Protein AF-A0A969HNM4-F1 (afdb_monomer_lite)

Secondary structure (DSSP, 8-state):
-B---SSS-EEE--SSS-TT-EEEESSSSPP-EEEEE---TTS---S-EEEEE-S-SSSSS-SSPTT-EEEEEPPPB--TT-SSEEEEEEEEEE--BTTBEEEEEEEETT---EE---TTSSBS---BSS-TT-TT-TTT-TT--BB-SEEEEEEEEEEE-HHHHHHHTTS-EEEEEEEE--SSPPSS---EEEEEEEEEEE--PPEEEEEEE-SS--HHHHHHHHHHHHHS-SSTTEEEEEEE-S-SS---TTTTTTTHHHHHHHHHHTT--SSSEEEETTBPPPTT-----

Foldseek 3Di:
DAEAAQVRWDKFQLAPHPQPKDKDFPDPADFQKDWFFDPDPLQPDPPHTWIFRADDPPALFERHDALTKMKIKHDWYDCPNAPWKKKKWKKFFFADALFKFKFKWKDAAPGDIATDDDPQAWDPWWDDWNHNQLHPDCVRRVRSTHHGHGDNPIDMTMHICVVVNVVRVRTTMMMMMIIGGHNDTDSGYTRGMMIGTTIMHYDPAAKEKEKEAAPPPPVVRVVVVVVVVVLDPPDDRYHYHYQHACPPHHGPDPVCPPDVPPSVVVCVLLVPPDPTAMAMNNHGDDVPDDHRD

Sequence (293 aa):
MVTPTPDVPYRESFNDNDGQWISGQLTDTISSWLHTVSPDSRLSNTDGGLWITGQSMSSDMPAYRASEQSFVESPCIDLGLLDFPMLSFKYWMDTDQGDDGAVVQYKVGDGAWRLLGAIGLGDNWYNRENIIGTPGGSEANERRIGWSGRDTTGLVARFGLDEVKQAIGDSTVRFRIVFGSSRDLPSEHLFGFAFDDFTINNRDRVVVVEHFTNSQQVPSLFSQDTALTNLLPNNQIVVDIRYHTSFPTTEPLITRQSNRADISARALHYGVASLPHTVLDGSLPEPGFLPLI

pLDDT: mean 86.33, std 13.4, range [36.88, 98.75]

Structure (mmCIF, N/CA/C/O backbone):
data_AF-A0A969HNM4-F1
#
_entry.id   AF-A0A969HNM4-F1
#
loop_
_atom_site.group_PDB
_atom_site.id
_atom_site.type_symbol
_atom_site.label_atom_id
_atom_site.label_alt_id
_atom_site.label_comp_id
_atom_site.label_asym_id
_atom_site.label_entity_id
_atom_site.label_seq_id
_atom_site.pdbx_PDB_ins_code
_atom_site.Cartn_x
_atom_site.Cartn_y
_atom_site.Cartn_z
_atom_site.occupancy
_atom_site.B_iso_or_equiv
_atom_site.auth_seq_id
_atom_site.auth_comp_id
_atom_site.auth_asym_id
_atom_site.auth_atom_id
_atom_site.pdbx_PDB_model_num
ATOM 1 N N . MET A 1 1 ? -13.992 -1.037 -15.551 1.00 87.69 1 MET A N 1
ATOM 2 C CA . MET A 1 1 ? -14.438 -0.660 -14.194 1.00 87.69 1 MET A CA 1
ATOM 3 C C . MET A 1 1 ? -14.857 -1.931 -13.493 1.00 87.69 1 MET A C 1
ATOM 5 O O . MET A 1 1 ? -15.539 -2.731 -14.124 1.00 87.69 1 MET A O 1
ATOM 9 N N . VAL A 1 2 ? -14.426 -2.119 -12.251 1.00 94.12 2 VAL A N 1
ATOM 10 C CA . VAL A 1 2 ? -14.720 -3.299 -11.434 1.00 94.12 2 VAL A CA 1
ATOM 11 C C . VAL A 1 2 ? -15.433 -2.856 -10.160 1.00 94.12 2 VAL A C 1
ATOM 13 O O . VAL A 1 2 ? -15.061 -1.838 -9.585 1.00 94.12 2 VAL A O 1
ATOM 16 N N . THR A 1 3 ? -16.432 -3.613 -9.714 1.00 95.75 3 THR A N 1
ATOM 17 C CA . THR A 1 3 ? -17.208 -3.306 -8.505 1.00 95.75 3 THR A CA 1
ATOM 18 C C . THR A 1 3 ? -17.194 -4.526 -7.582 1.00 95.75 3 THR A C 1
ATOM 20 O O . THR A 1 3 ? -18.029 -5.417 -7.754 1.00 95.75 3 THR A O 1
ATOM 23 N N . PRO A 1 4 ? -16.228 -4.632 -6.649 1.00 95.50 4 PRO A N 1
ATOM 24 C CA . PRO A 1 4 ? -16.254 -5.669 -5.625 1.00 95.50 4 PRO A CA 1
ATOM 25 C C . PRO A 1 4 ? -17.504 -5.561 -4.748 1.00 95.50 4 PRO A C 1
ATOM 27 O O . PRO A 1 4 ? -18.026 -4.475 -4.496 1.00 95.50 4 PRO A O 1
ATOM 30 N N . THR A 1 5 ? -17.955 -6.705 -4.250 1.00 93.81 5 THR A N 1
ATOM 31 C CA . THR A 1 5 ? -19.050 -6.826 -3.278 1.00 93.81 5 THR A CA 1
ATOM 32 C C . THR A 1 5 ? -18.552 -7.580 -2.045 1.00 93.81 5 THR A C 1
ATOM 34 O O . THR A 1 5 ? -17.488 -8.201 -2.113 1.00 93.81 5 THR A O 1
ATOM 37 N N . PRO A 1 6 ? -19.297 -7.578 -0.926 1.00 89.38 6 PRO A N 1
ATOM 38 C CA . PRO A 1 6 ? -18.914 -8.352 0.252 1.00 89.38 6 PRO A CA 1
ATOM 39 C C . PRO A 1 6 ? -18.729 -9.853 -0.037 1.00 89.38 6 PRO A C 1
ATOM 41 O O . PRO A 1 6 ? -17.848 -10.471 0.551 1.00 89.38 6 PRO A O 1
ATOM 44 N N . ASP A 1 7 ? -19.500 -10.413 -0.977 1.00 90.75 7 ASP A N 1
ATOM 45 C CA . ASP A 1 7 ? -19.449 -11.838 -1.344 1.00 90.75 7 ASP A CA 1
ATOM 46 C C . ASP A 1 7 ? -18.500 -12.141 -2.516 1.00 90.75 7 ASP A C 1
ATOM 48 O O . ASP A 1 7 ? -18.068 -13.279 -2.701 1.00 90.75 7 ASP A O 1
ATOM 52 N N . VAL A 1 8 ? -18.188 -11.134 -3.336 1.00 94.56 8 VAL A N 1
ATOM 53 C CA . VAL A 1 8 ? -17.342 -11.267 -4.529 1.00 94.56 8 VAL A CA 1
ATOM 54 C C . VAL A 1 8 ? -16.240 -10.211 -4.462 1.00 94.56 8 VAL A C 1
ATOM 56 O O . VAL A 1 8 ? -16.451 -9.081 -4.924 1.00 94.56 8 VAL A O 1
ATOM 59 N N . PRO A 1 9 ? -15.075 -10.543 -3.876 1.00 95.19 9 PRO A N 1
ATOM 60 C CA . PRO A 1 9 ? -13.961 -9.613 -3.793 1.00 95.19 9 PRO A CA 1
ATOM 61 C C . PRO A 1 9 ? -13.362 -9.368 -5.179 1.00 95.19 9 PRO A C 1
ATOM 63 O O . PRO A 1 9 ? -13.426 -10.221 -6.066 1.00 95.19 9 PRO A O 1
ATOM 66 N N . TYR A 1 10 ? -12.728 -8.213 -5.356 1.00 97.25 10 TYR A N 1
ATOM 67 C CA . TYR A 1 10 ? -11.844 -8.016 -6.498 1.00 97.25 10 TYR A CA 1
ATOM 68 C C . TYR A 1 10 ? -10.517 -8.682 -6.168 1.00 97.25 10 TYR A C 1
ATOM 70 O O . TYR A 1 10 ? -9.924 -8.358 -5.142 1.00 97.25 10 TYR A O 1
ATOM 78 N N . ARG A 1 11 ? -10.067 -9.607 -7.013 1.00 96.31 11 ARG A N 1
ATOM 79 C CA . ARG A 1 11 ? -8.802 -10.316 -6.846 1.00 96.31 11 ARG A CA 1
ATOM 80 C C . ARG A 1 11 ? -8.110 -10.421 -8.191 1.00 96.31 11 ARG A C 1
ATOM 82 O O . ARG A 1 11 ? -8.702 -10.957 -9.122 1.00 96.31 11 ARG A O 1
ATOM 89 N N . GLU A 1 12 ? -6.862 -9.978 -8.245 1.00 96.62 12 GLU A N 1
ATOM 90 C CA . GLU A 1 12 ? -5.958 -10.247 -9.355 1.00 96.62 12 GLU A CA 1
ATOM 91 C C . GLU A 1 12 ? -4.744 -11.026 -8.881 1.00 96.62 12 GLU A C 1
ATOM 93 O O . GLU A 1 12 ? -3.916 -10.509 -8.134 1.00 96.62 12 GLU A O 1
ATOM 98 N N . SER A 1 13 ? -4.659 -12.280 -9.326 1.00 94.50 13 SER A N 1
ATOM 99 C CA . SER A 1 13 ? -3.500 -13.149 -9.088 1.00 94.50 13 SER A CA 1
ATOM 100 C C . SER A 1 13 ? -2.539 -13.195 -10.259 1.00 94.50 13 SER A C 1
ATOM 102 O O . SER A 1 13 ? -1.656 -14.034 -10.274 1.00 94.50 13 SER A O 1
ATOM 104 N N . PHE A 1 14 ? -2.806 -12.425 -11.318 1.00 95.56 14 PHE A N 1
ATOM 105 C CA . PHE A 1 14 ? -1.917 -12.271 -12.469 1.00 95.56 14 PHE A CA 1
ATOM 106 C C . PHE A 1 14 ? -1.477 -13.576 -13.171 1.00 95.56 14 PHE A C 1
ATOM 108 O O . PHE A 1 14 ? -0.540 -13.573 -13.967 1.00 95.56 14 PHE A O 1
ATOM 115 N N . ASN A 1 15 ? -2.164 -14.696 -12.931 1.00 93.62 15 ASN A N 1
ATOM 116 C CA . ASN A 1 15 ? -1.763 -16.013 -13.435 1.00 93.62 15 ASN A CA 1
ATOM 117 C C . ASN A 1 15 ? -2.145 -16.239 -14.894 1.00 93.62 15 ASN A C 1
ATOM 119 O O . ASN A 1 15 ? -1.417 -16.907 -15.626 1.00 93.62 15 ASN A O 1
ATOM 123 N N . ASP A 1 16 ? -3.275 -15.669 -15.312 1.00 90.88 16 ASP A N 1
ATOM 124 C CA . ASP A 1 16 ? -3.796 -15.834 -16.668 1.00 90.88 16 ASP A CA 1
ATOM 125 C C . ASP A 1 16 ? -3.388 -14.675 -17.588 1.00 90.88 16 ASP A C 1
ATOM 127 O O . ASP A 1 16 ? -3.171 -14.870 -18.784 1.00 90.88 16 ASP A O 1
ATOM 131 N N . ASN A 1 17 ? -3.327 -13.452 -17.051 1.00 93.31 17 ASN A N 1
ATOM 132 C CA . ASN A 1 17 ? -2.991 -12.221 -17.767 1.00 93.31 17 ASN A CA 1
ATOM 133 C C . ASN A 1 17 ? -2.593 -11.107 -16.780 1.00 93.31 17 ASN A C 1
ATOM 135 O O . ASN A 1 17 ? -2.527 -11.329 -15.574 1.00 93.31 17 ASN A O 1
ATOM 139 N N . ASP A 1 18 ? -2.333 -9.911 -17.303 1.00 93.88 18 ASP A N 1
ATOM 140 C CA . ASP A 1 18 ? -1.923 -8.725 -16.547 1.00 93.88 18 ASP A CA 1
ATOM 141 C C . ASP A 1 18 ? -3.045 -8.075 -15.707 1.00 93.88 18 ASP A C 1
ATOM 143 O O . ASP A 1 18 ? -2.819 -7.054 -15.060 1.00 93.88 18 ASP A O 1
ATOM 147 N N . GLY A 1 19 ? -4.260 -8.630 -15.705 1.00 94.50 19 GLY A N 1
ATOM 148 C CA . GLY A 1 19 ? -5.424 -8.097 -14.993 1.00 94.50 19 GLY A CA 1
ATOM 149 C C . GLY A 1 19 ? -5.939 -6.774 -15.570 1.00 94.50 19 GLY A C 1
ATOM 150 O O . GLY A 1 19 ? -6.615 -6.015 -14.874 1.00 94.50 19 GLY A O 1
ATOM 151 N N . GLN A 1 20 ? -5.572 -6.436 -16.815 1.00 95.62 20 GLN A N 1
ATOM 152 C CA . GLN A 1 20 ? -5.730 -5.096 -17.403 1.00 95.62 20 GLN A CA 1
ATOM 153 C C . GLN A 1 20 ? -4.959 -4.001 -16.650 1.00 95.62 20 GLN A C 1
ATOM 155 O O . GLN A 1 20 ? -5.275 -2.812 -16.780 1.00 95.62 20 GLN A O 1
ATOM 160 N N . TRP A 1 21 ? -3.964 -4.383 -15.850 1.00 97.81 21 TRP A N 1
ATOM 161 C CA . TRP A 1 21 ? -3.057 -3.429 -15.238 1.00 97.81 21 TRP A CA 1
ATOM 162 C C . TRP A 1 21 ? -2.079 -2.906 -16.277 1.00 97.81 21 TRP A C 1
ATOM 164 O O . TRP A 1 21 ? -1.648 -3.621 -17.178 1.00 97.81 21 TRP A O 1
ATOM 174 N N . ILE A 1 22 ? -1.710 -1.637 -16.140 1.00 97.12 22 ILE A N 1
ATOM 175 C CA . ILE A 1 22 ? -0.828 -0.972 -17.095 1.00 97.12 22 ILE A CA 1
ATOM 176 C C . ILE A 1 22 ? 0.438 -0.484 -16.406 1.00 97.12 22 ILE A C 1
ATOM 178 O O . ILE A 1 22 ? 0.385 0.187 -15.377 1.00 97.12 22 ILE A O 1
ATOM 182 N N . SER A 1 23 ? 1.592 -0.792 -16.994 1.00 96.75 23 SER A N 1
ATOM 183 C CA . SER A 1 23 ? 2.863 -0.216 -16.564 1.00 96.75 23 SER A CA 1
ATOM 184 C C . SER A 1 23 ? 3.062 1.177 -17.167 1.00 96.75 23 SER A C 1
ATOM 186 O O . SER A 1 23 ? 2.781 1.385 -18.349 1.00 96.75 23 SER A O 1
ATOM 188 N N . GLY A 1 24 ? 3.622 2.108 -16.400 1.00 95.81 24 GLY A N 1
ATOM 189 C CA . GLY A 1 24 ? 3.950 3.460 -16.850 1.00 95.81 24 GLY A CA 1
ATOM 190 C C . GLY A 1 24 ? 5.155 4.057 -16.126 1.00 95.81 24 GLY A C 1
ATOM 191 O O . GLY A 1 24 ? 5.796 3.405 -15.302 1.00 95.81 24 GLY A O 1
ATOM 192 N N . GLN A 1 25 ? 5.468 5.312 -16.445 1.00 94.81 25 GLN A N 1
ATOM 193 C CA . GLN A 1 25 ? 6.584 6.067 -15.867 1.00 94.81 25 GLN A CA 1
ATOM 194 C C . GLN A 1 25 ? 6.187 7.515 -15.557 1.00 94.81 25 GLN A C 1
ATOM 196 O O . GLN A 1 25 ? 5.306 8.076 -16.208 1.00 94.81 25 GLN A O 1
ATOM 201 N N . LEU A 1 26 ? 6.810 8.097 -14.530 1.00 91.44 26 LEU A N 1
ATOM 202 C CA . LEU A 1 26 ? 6.640 9.494 -14.103 1.00 91.44 26 LEU A CA 1
ATOM 203 C C . LEU A 1 26 ? 7.756 10.402 -14.633 1.00 91.44 26 LEU A C 1
ATOM 205 O O . LEU A 1 26 ? 7.605 11.621 -14.631 1.00 91.44 26 LEU A O 1
ATOM 209 N N . THR A 1 27 ? 8.874 9.813 -15.053 1.00 88.44 27 THR A N 1
ATOM 210 C CA . THR A 1 27 ? 10.042 10.496 -15.620 1.00 88.44 27 THR A CA 1
ATOM 211 C C . THR A 1 27 ? 10.376 9.911 -16.994 1.00 88.44 27 THR A C 1
ATOM 213 O O . THR A 1 27 ? 9.721 8.981 -17.464 1.00 88.44 27 THR A O 1
ATOM 216 N N . ASP A 1 28 ? 11.409 10.438 -17.653 1.00 87.00 28 ASP A N 1
ATOM 217 C CA . ASP A 1 28 ? 11.883 9.921 -18.946 1.00 87.00 28 ASP A CA 1
ATOM 218 C C . ASP A 1 28 ? 12.580 8.550 -18.832 1.00 87.00 28 ASP A C 1
ATOM 220 O O . ASP A 1 28 ? 12.842 7.896 -19.844 1.00 87.00 28 ASP A O 1
ATOM 224 N N . THR A 1 29 ? 12.864 8.084 -17.610 1.00 87.62 29 THR A N 1
ATOM 225 C CA . THR A 1 29 ? 13.434 6.757 -17.365 1.00 87.62 29 THR A CA 1
ATOM 226 C C . THR A 1 29 ? 12.418 5.675 -17.720 1.00 87.62 29 THR A C 1
ATOM 228 O O . THR A 1 29 ? 11.321 5.637 -17.163 1.00 87.62 29 THR A O 1
ATOM 231 N N . ILE A 1 30 ? 12.803 4.775 -18.631 1.00 88.81 30 ILE A N 1
ATOM 232 C CA . ILE A 1 30 ? 11.950 3.666 -19.073 1.00 88.81 30 ILE A CA 1
ATOM 233 C C . ILE A 1 30 ? 11.615 2.753 -17.894 1.00 88.81 30 ILE A C 1
ATOM 235 O O . ILE A 1 30 ? 12.516 2.290 -17.195 1.00 88.81 30 ILE A O 1
ATOM 239 N N . SER A 1 31 ? 10.323 2.467 -17.730 1.00 93.62 31 SER A N 1
ATOM 240 C CA . SER A 1 31 ? 9.815 1.511 -16.743 1.00 93.62 31 SER A CA 1
ATOM 241 C C . SER A 1 31 ? 10.479 0.134 -16.869 1.00 93.62 31 SER A C 1
ATOM 243 O O . SER A 1 31 ? 10.567 -0.431 -17.964 1.00 93.62 31 SER A O 1
ATOM 245 N N . SER A 1 32 ? 10.915 -0.423 -15.739 1.00 93.69 32 SER A N 1
ATOM 246 C CA . SER A 1 32 ? 11.434 -1.791 -15.645 1.00 93.69 32 SER A CA 1
ATOM 247 C C . SER A 1 32 ? 10.364 -2.834 -15.311 1.00 93.69 32 SER A C 1
ATOM 249 O O . SER A 1 32 ? 10.672 -4.025 -15.324 1.00 93.69 32 SER A O 1
ATOM 251 N N . TRP A 1 33 ? 9.122 -2.420 -15.036 1.00 94.81 33 TRP A N 1
ATOM 252 C CA . TRP A 1 33 ? 8.031 -3.332 -14.693 1.00 94.81 33 TRP A CA 1
ATOM 253 C C . TRP A 1 33 ? 7.737 -4.334 -15.809 1.00 94.81 33 TRP A C 1
ATOM 255 O O . TRP A 1 33 ? 7.607 -3.970 -16.979 1.00 94.81 33 TRP A O 1
ATOM 265 N N . LEU A 1 34 ? 7.571 -5.591 -15.417 1.00 92.94 34 LEU A N 1
ATOM 266 C CA . LEU A 1 34 ? 7.213 -6.699 -16.285 1.00 92.94 34 LEU A CA 1
ATOM 267 C C . LEU A 1 34 ? 6.165 -7.573 -15.592 1.00 92.94 34 LEU A C 1
ATOM 269 O O . LEU A 1 34 ? 6.319 -7.919 -14.420 1.00 92.94 34 LEU A O 1
ATOM 273 N N . HIS A 1 35 ? 5.134 -7.957 -16.342 1.00 93.62 35 HIS A N 1
ATOM 274 C CA . HIS A 1 35 ? 4.243 -9.053 -15.975 1.00 93.62 35 HIS A CA 1
ATOM 275 C C . HIS A 1 35 ? 4.835 -10.366 -16.492 1.00 93.62 35 HIS A C 1
ATOM 277 O O . HIS A 1 35 ? 5.066 -10.522 -17.693 1.00 93.62 35 HIS A O 1
ATOM 283 N N . THR A 1 36 ? 5.165 -11.284 -15.588 1.00 90.56 36 THR A N 1
ATOM 284 C CA . THR A 1 36 ? 5.857 -12.537 -15.924 1.00 90.56 36 THR A CA 1
ATOM 285 C C . THR A 1 36 ? 5.660 -13.578 -14.829 1.00 90.56 36 THR A C 1
ATOM 287 O O . THR A 1 36 ? 5.327 -13.249 -13.697 1.00 90.56 36 THR A O 1
ATOM 290 N N . VAL A 1 37 ? 5.943 -14.844 -15.132 1.00 87.31 37 VAL A N 1
ATOM 291 C CA . VAL A 1 37 ? 6.272 -15.826 -14.088 1.00 87.31 37 VAL A CA 1
ATOM 292 C C . VAL A 1 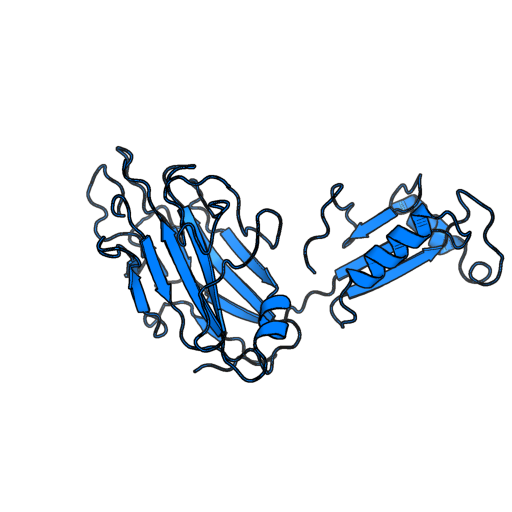37 ? 7.591 -15.413 -13.438 1.00 87.31 37 VAL A C 1
ATOM 294 O O . VAL A 1 37 ? 8.474 -14.919 -14.149 1.00 87.31 37 VAL A O 1
ATOM 297 N N . SER A 1 38 ? 7.716 -15.599 -12.116 1.00 80.25 38 SER A N 1
ATOM 298 C CA . SER A 1 38 ? 8.883 -15.147 -11.347 1.00 80.25 38 SER A CA 1
ATOM 299 C C . SER A 1 38 ? 10.200 -15.509 -12.047 1.00 80.25 38 SER A C 1
ATOM 301 O O . SER A 1 38 ? 10.531 -16.695 -12.150 1.00 80.25 38 SER A O 1
ATOM 303 N N . PRO A 1 39 ? 10.966 -14.515 -12.528 1.00 73.31 39 PRO A N 1
ATOM 304 C CA . PRO A 1 39 ? 12.227 -14.774 -13.204 1.00 73.31 39 PRO A CA 1
ATOM 305 C C . PRO A 1 39 ? 13.354 -15.053 -12.197 1.00 73.31 39 PRO A C 1
ATOM 307 O O . PRO A 1 39 ? 14.412 -15.549 -12.581 1.00 73.31 39 PRO A O 1
ATOM 310 N N . ASP A 1 40 ? 13.126 -14.763 -10.912 1.00 79.94 40 ASP A N 1
ATOM 311 C CA . ASP A 1 40 ? 14.090 -14.878 -9.826 1.00 79.94 40 ASP A CA 1
ATOM 312 C C . ASP A 1 40 ? 13.715 -16.025 -8.878 1.00 79.94 40 ASP A C 1
ATOM 314 O O . ASP A 1 40 ? 12.642 -16.044 -8.270 1.00 79.94 40 ASP A O 1
ATOM 318 N N . SER A 1 41 ? 14.627 -16.991 -8.735 1.00 82.94 41 SER A N 1
ATOM 319 C CA . SER A 1 41 ? 14.435 -18.188 -7.909 1.00 82.94 41 SER A CA 1
ATOM 320 C C . SER A 1 41 ? 14.359 -17.905 -6.406 1.00 82.94 41 SER A C 1
ATOM 322 O O . SER A 1 41 ? 14.018 -18.804 -5.640 1.00 82.94 41 SER A O 1
ATOM 324 N N . ARG A 1 42 ? 14.730 -16.696 -5.963 1.00 85.62 42 ARG A N 1
ATOM 325 C CA . ARG A 1 42 ? 14.641 -16.274 -4.557 1.00 85.62 42 ARG A CA 1
ATOM 326 C C . ARG A 1 42 ? 13.206 -15.953 -4.158 1.00 85.62 42 ARG A C 1
ATOM 328 O O . ARG A 1 42 ? 12.874 -16.075 -2.985 1.00 85.62 42 ARG A O 1
ATOM 335 N N . LEU A 1 43 ? 12.360 -15.573 -5.115 1.00 83.69 43 LEU A N 1
ATOM 336 C CA . LEU A 1 43 ? 10.937 -15.377 -4.886 1.00 83.69 43 LEU A CA 1
ATOM 337 C C . LEU A 1 43 ? 10.313 -16.765 -4.892 1.00 83.69 43 LEU A C 1
ATOM 339 O O . LEU A 1 43 ? 10.176 -17.406 -5.933 1.00 83.69 43 LEU A O 1
ATOM 343 N N . SER A 1 44 ? 9.916 -17.234 -3.718 1.00 71.94 44 SER A N 1
ATOM 344 C CA . SER A 1 44 ? 9.131 -18.453 -3.530 1.00 71.94 44 SER A CA 1
ATOM 345 C C . SER A 1 44 ? 7.689 -18.301 -4.053 1.00 71.94 44 SER A C 1
ATOM 347 O O . SER A 1 44 ? 6.740 -18.703 -3.378 1.00 71.94 44 SER A O 1
ATOM 349 N N . ASN A 1 45 ? 7.487 -17.693 -5.232 1.00 73.12 45 ASN A N 1
ATOM 350 C CA . ASN A 1 45 ? 6.165 -17.603 -5.839 1.00 73.12 45 ASN A CA 1
ATOM 351 C C . ASN A 1 45 ? 5.836 -18.890 -6.596 1.00 73.12 45 ASN A C 1
ATOM 353 O O . ASN A 1 45 ? 6.340 -19.133 -7.690 1.00 73.12 45 ASN A O 1
ATOM 357 N N . THR A 1 46 ? 4.996 -19.726 -5.994 1.00 63.91 46 THR A N 1
ATOM 358 C CA . THR A 1 46 ? 4.498 -20.965 -6.604 1.00 63.91 46 THR A CA 1
ATOM 359 C C . THR A 1 46 ? 3.230 -20.753 -7.422 1.00 63.91 46 THR A C 1
ATOM 361 O O . THR A 1 46 ? 2.819 -21.667 -8.133 1.00 63.91 46 THR A O 1
ATOM 364 N N . ASP A 1 47 ? 2.614 -19.575 -7.304 1.00 68.31 47 ASP A N 1
ATOM 365 C CA . ASP A 1 47 ? 1.220 -19.363 -7.690 1.00 68.31 47 ASP A CA 1
ATOM 366 C C . ASP A 1 47 ? 1.062 -18.973 -9.166 1.00 68.31 47 ASP A C 1
ATOM 368 O O . ASP A 1 47 ? 0.010 -19.250 -9.737 1.00 68.31 47 ASP A O 1
ATOM 372 N N . GLY A 1 48 ? 2.130 -18.480 -9.810 1.00 82.19 48 GLY A N 1
ATOM 373 C CA . GLY A 1 48 ? 2.200 -18.252 -11.254 1.00 82.19 48 GLY A CA 1
ATOM 374 C C . GLY A 1 48 ? 2.779 -16.886 -11.632 1.00 82.19 48 GLY A C 1
ATOM 375 O O . GLY A 1 48 ? 3.963 -16.626 -11.393 1.00 82.19 48 GLY A O 1
ATOM 376 N N . GLY A 1 49 ? 1.980 -16.075 -12.328 1.00 91.19 49 GLY A N 1
ATOM 377 C CA . GLY A 1 49 ? 2.375 -14.774 -12.869 1.00 91.19 49 GLY A CA 1
ATOM 378 C C . GLY A 1 49 ? 2.324 -13.672 -11.813 1.00 91.19 49 GLY A C 1
ATOM 379 O O . GLY A 1 49 ? 1.544 -13.738 -10.882 1.00 91.19 49 GLY A O 1
ATOM 380 N N . LEU A 1 50 ? 3.181 -12.665 -11.945 1.00 94.31 50 LEU A N 1
ATOM 381 C CA . LEU A 1 50 ? 3.312 -11.552 -11.007 1.00 94.31 50 LEU A CA 1
ATOM 382 C C . LEU A 1 50 ? 3.799 -10.299 -11.737 1.00 94.31 50 LEU A C 1
ATOM 384 O O . LEU A 1 50 ? 4.249 -10.371 -12.885 1.00 94.31 50 LEU A O 1
ATOM 388 N N . TRP A 1 51 ? 3.769 -9.159 -11.054 1.00 95.75 51 TRP A N 1
ATOM 389 C CA . TRP A 1 51 ? 4.449 -7.945 -11.504 1.00 95.75 51 TRP A CA 1
ATOM 390 C C . TRP A 1 51 ? 5.770 -7.765 -10.760 1.00 95.75 51 TRP A C 1
ATOM 392 O O . TRP A 1 51 ? 5.796 -7.820 -9.534 1.00 95.75 51 TRP A O 1
ATOM 402 N N . ILE A 1 52 ? 6.861 -7.521 -11.488 1.00 94.88 52 ILE A N 1
ATOM 403 C CA . ILE A 1 52 ? 8.208 -7.314 -10.931 1.00 94.88 52 ILE A CA 1
ATOM 404 C C . ILE A 1 52 ? 8.973 -6.247 -11.705 1.00 94.88 52 ILE A C 1
ATOM 406 O O . ILE A 1 52 ? 8.818 -6.121 -12.918 1.00 94.88 52 ILE A O 1
ATOM 410 N N . THR A 1 53 ? 9.825 -5.490 -11.022 1.00 92.56 53 THR A N 1
ATOM 411 C CA . THR A 1 53 ? 10.784 -4.584 -11.665 1.00 92.56 53 THR A CA 1
ATOM 412 C C . THR A 1 53 ? 11.986 -5.372 -12.196 1.00 92.56 53 THR A C 1
ATOM 414 O O . THR A 1 53 ? 12.869 -5.760 -11.444 1.00 92.56 53 THR A O 1
ATOM 417 N N . GLY A 1 54 ? 12.066 -5.664 -13.493 1.00 72.12 54 GLY A N 1
ATOM 418 C CA . GLY A 1 54 ? 13.229 -6.384 -14.013 1.00 72.12 54 GLY A CA 1
ATOM 419 C C . GLY A 1 54 ? 13.108 -6.888 -15.441 1.00 72.12 54 GLY A C 1
ATOM 420 O O . GLY A 1 54 ? 12.261 -7.721 -15.741 1.00 72.12 54 GLY A O 1
ATOM 421 N N . GLN A 1 55 ? 14.015 -6.439 -16.317 1.00 60.03 55 GLN A N 1
ATOM 422 C CA . GLN A 1 55 ? 14.070 -6.866 -17.726 1.00 60.03 55 GLN A CA 1
ATOM 423 C C . GLN A 1 55 ? 15.159 -7.915 -18.041 1.00 60.03 55 GLN A C 1
ATOM 425 O O . GLN A 1 55 ? 15.120 -8.498 -19.123 1.00 60.03 55 GLN A O 1
ATOM 430 N N . SER A 1 56 ? 16.142 -8.171 -17.163 1.00 56.50 56 SER A N 1
ATOM 431 C CA . SER A 1 56 ? 17.170 -9.202 -17.408 1.00 56.50 56 SER A CA 1
ATOM 432 C C . SER A 1 56 ? 17.841 -9.701 -16.124 1.00 56.50 56 SER A C 1
ATOM 434 O O . SER A 1 56 ? 18.419 -8.917 -15.382 1.00 56.50 56 SER A O 1
ATOM 436 N N . MET A 1 57 ? 17.814 -11.020 -15.920 1.00 56.81 57 MET A N 1
ATOM 437 C CA . MET A 1 57 ? 18.363 -11.753 -14.764 1.00 56.81 57 MET A CA 1
ATOM 438 C C . MET A 1 57 ? 19.857 -12.116 -14.903 1.00 56.81 57 MET A C 1
ATOM 440 O O . MET A 1 57 ? 20.357 -12.990 -14.197 1.00 56.81 57 MET A O 1
ATOM 444 N N . SER A 1 58 ? 20.569 -11.550 -15.885 1.00 55.78 58 SER A N 1
ATOM 445 C CA . SER A 1 58 ? 21.858 -12.089 -16.351 1.00 55.78 58 SER A CA 1
ATOM 446 C C . SER A 1 58 ? 23.086 -11.226 -16.030 1.00 55.78 58 SER A C 1
ATOM 448 O O . SER A 1 58 ? 24.078 -11.307 -16.756 1.00 55.78 58 SER A O 1
ATOM 450 N N . SER A 1 59 ? 23.042 -10.367 -15.010 1.00 60.66 59 SER A N 1
ATOM 451 C CA . SER A 1 59 ? 24.153 -9.451 -14.707 1.00 60.66 59 SER A CA 1
ATOM 452 C C . SER A 1 59 ? 24.377 -9.236 -13.215 1.00 60.66 59 SER A C 1
ATOM 454 O O . SER A 1 59 ? 23.430 -9.283 -12.438 1.00 60.66 59 SER A O 1
ATOM 456 N N . ASP A 1 60 ? 25.610 -8.876 -12.847 1.00 71.06 60 ASP A N 1
ATOM 457 C CA . ASP A 1 60 ? 26.011 -8.400 -11.508 1.00 71.06 60 ASP A CA 1
ATOM 458 C C . ASP A 1 60 ? 25.449 -6.997 -11.166 1.00 71.06 60 ASP A C 1
ATOM 460 O O . ASP A 1 60 ? 26.028 -6.266 -10.370 1.00 71.06 60 ASP A O 1
ATOM 464 N N . MET A 1 61 ? 24.352 -6.590 -11.808 1.00 77.44 61 MET A N 1
ATOM 465 C CA . MET A 1 61 ? 23.721 -5.269 -11.720 1.00 77.44 61 MET A CA 1
ATOM 466 C C . MET A 1 61 ? 22.239 -5.439 -11.365 1.00 77.44 61 MET A C 1
ATOM 468 O O . MET A 1 61 ? 21.663 -6.480 -11.707 1.00 77.44 61 MET A O 1
ATOM 472 N N . PRO A 1 62 ? 21.598 -4.434 -10.744 1.00 77.50 62 PRO A N 1
ATOM 473 C CA . PRO A 1 62 ? 20.174 -4.489 -10.443 1.00 77.50 62 PRO A CA 1
ATOM 474 C C . PRO A 1 62 ? 19.332 -4.604 -11.716 1.00 77.50 62 PRO A C 1
ATOM 476 O O . PRO A 1 62 ? 19.685 -4.084 -12.779 1.00 77.50 62 PRO A O 1
ATOM 479 N N . ALA A 1 63 ? 18.194 -5.287 -11.599 1.00 86.44 63 ALA A N 1
ATOM 480 C CA . ALA A 1 63 ? 17.281 -5.543 -12.709 1.00 86.44 63 ALA A CA 1
ATOM 481 C C . ALA A 1 63 ? 16.453 -4.298 -13.100 1.00 86.44 63 ALA A C 1
ATOM 483 O O . ALA A 1 63 ? 15.882 -4.253 -14.196 1.00 86.44 63 ALA A O 1
ATOM 484 N N . TYR A 1 64 ? 16.427 -3.281 -12.232 1.00 91.69 64 TYR A N 1
ATOM 485 C CA . TYR A 1 64 ? 15.774 -1.983 -12.421 1.00 91.69 64 TYR A CA 1
ATOM 486 C C . TYR A 1 64 ? 16.751 -0.882 -12.881 1.00 91.69 64 TYR A C 1
ATOM 488 O O . TYR A 1 64 ? 17.964 -1.085 -12.968 1.00 91.69 64 TYR A O 1
ATOM 496 N N . ARG A 1 65 ? 16.230 0.292 -13.262 1.00 92.38 65 ARG A N 1
ATOM 497 C CA . ARG A 1 65 ? 17.019 1.412 -13.814 1.00 92.38 65 ARG A CA 1
ATOM 498 C C . ARG A 1 65 ? 17.426 2.409 -12.733 1.00 92.38 65 ARG A C 1
ATOM 500 O O . ARG A 1 65 ? 16.787 2.499 -11.695 1.00 92.38 65 ARG A O 1
ATOM 507 N N . ALA A 1 66 ? 18.477 3.187 -12.993 1.00 93.69 66 ALA A N 1
ATOM 508 C CA . ALA A 1 66 ? 18.868 4.321 -12.155 1.00 93.69 66 ALA A CA 1
ATOM 509 C C . ALA A 1 66 ? 17.877 5.475 -12.336 1.00 93.69 66 ALA A C 1
ATOM 511 O O . ALA A 1 66 ? 17.456 5.741 -13.464 1.00 93.69 66 ALA A O 1
ATOM 512 N N . SER A 1 67 ? 17.557 6.199 -11.260 1.00 94.81 67 SER A N 1
ATOM 513 C CA . SER A 1 67 ? 16.600 7.319 -11.289 1.00 94.81 67 SER A CA 1
ATOM 514 C C . SER A 1 67 ? 15.257 6.927 -11.915 1.00 94.81 67 SER A C 1
ATOM 516 O O . SER A 1 67 ? 14.636 7.695 -12.658 1.00 94.81 67 SER A O 1
ATOM 518 N N . GLU A 1 68 ? 14.830 5.693 -11.668 1.00 95.12 68 GLU A N 1
ATOM 519 C CA . GLU A 1 68 ? 13.549 5.184 -12.115 1.00 95.12 68 GLU A CA 1
ATOM 520 C C . GLU A 1 68 ? 12.443 5.800 -11.268 1.00 95.12 68 GLU A C 1
ATOM 522 O O . GLU A 1 68 ? 12.572 5.927 -10.053 1.00 95.12 68 GLU A O 1
ATOM 527 N N . GLN A 1 69 ? 11.363 6.203 -11.928 1.00 96.56 69 GLN A N 1
ATOM 528 C CA . GLN A 1 69 ? 10.086 6.519 -11.305 1.00 96.56 69 GLN A CA 1
ATOM 529 C C . GLN A 1 69 ? 9.016 5.874 -12.168 1.00 96.56 69 GLN A C 1
ATOM 531 O O . GLN A 1 69 ? 8.573 6.452 -13.161 1.00 96.56 69 GLN A O 1
ATOM 536 N N . SER A 1 70 ? 8.646 4.649 -11.833 1.00 97.19 70 SER A N 1
ATOM 537 C CA . SER A 1 70 ? 7.775 3.815 -12.656 1.00 97.19 70 SER A CA 1
ATOM 538 C C . SER A 1 70 ? 6.662 3.217 -11.821 1.00 97.19 70 SER A C 1
ATOM 540 O O . SER A 1 70 ? 6.740 3.177 -10.596 1.00 97.19 70 SER A O 1
ATOM 542 N N . PHE A 1 71 ? 5.585 2.785 -12.461 1.00 98.19 71 PHE A N 1
ATOM 543 C CA . PHE A 1 71 ? 4.439 2.251 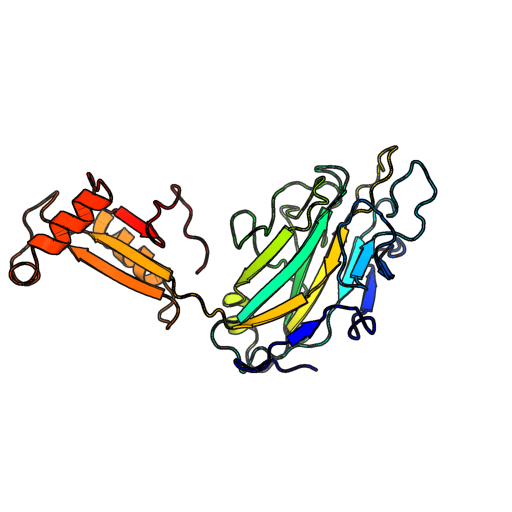-11.741 1.00 98.19 71 PHE A CA 1
ATOM 544 C C . PHE A 1 71 ? 3.703 1.176 -12.523 1.00 98.19 71 PHE A C 1
ATOM 546 O O . PHE A 1 71 ? 3.788 1.135 -13.749 1.00 98.19 71 PHE A O 1
ATOM 553 N N . VAL A 1 72 ? 2.914 0.381 -11.805 1.00 98.50 72 VAL A N 1
ATOM 554 C CA . VAL A 1 72 ? 1.837 -0.436 -12.372 1.00 98.50 72 VAL A CA 1
ATOM 555 C C . VAL A 1 72 ? 0.511 0.061 -11.801 1.00 98.50 72 VAL A C 1
ATOM 557 O O . VAL A 1 72 ? 0.360 0.142 -10.583 1.00 98.50 72 VAL A O 1
ATOM 560 N N . GLU A 1 73 ? -0.418 0.452 -12.671 1.00 98.31 73 GLU A N 1
ATOM 561 C CA . GLU A 1 73 ? -1.721 1.039 -12.333 1.00 98.31 73 GLU A CA 1
ATOM 562 C C . GLU A 1 73 ? -2.857 0.036 -12.556 1.00 98.31 73 GLU A C 1
ATOM 564 O O . GLU A 1 73 ? -2.924 -0.623 -13.594 1.00 98.31 73 GLU A O 1
ATOM 569 N N . SER A 1 74 ? -3.768 -0.036 -11.584 1.00 98.38 74 SER A N 1
ATOM 570 C CA . SER A 1 74 ? -4.972 -0.859 -11.627 1.00 98.38 74 SER A CA 1
ATOM 571 C C . SER A 1 74 ? -6.056 -0.257 -12.535 1.00 98.38 74 SER A C 1
ATOM 573 O O . SER A 1 74 ? -6.112 0.964 -12.728 1.00 98.38 74 SER A O 1
ATOM 575 N N . PRO A 1 75 ? -7.036 -1.064 -12.979 1.00 97.44 75 PRO A N 1
ATOM 576 C CA . PRO A 1 75 ? -8.309 -0.556 -13.487 1.00 97.44 75 PRO A CA 1
ATOM 577 C C . PRO A 1 75 ? -9.044 0.332 -12.465 1.00 97.44 75 PRO A C 1
ATOM 579 O O . PRO A 1 75 ? -8.711 0.359 -11.278 1.00 97.44 75 PRO A O 1
ATOM 582 N N . CYS A 1 76 ? -10.087 1.044 -12.911 1.00 97.12 76 CYS A N 1
ATOM 583 C CA . CYS A 1 76 ? -10.999 1.758 -12.008 1.00 97.12 76 CYS A CA 1
ATOM 584 C C . CYS A 1 76 ? -11.813 0.778 -11.156 1.00 97.12 76 CYS A C 1
ATOM 586 O O . CYS A 1 76 ? -12.490 -0.093 -11.714 1.00 97.12 76 CYS A O 1
ATOM 588 N N . ILE A 1 77 ? -11.810 0.986 -9.842 1.00 97.31 77 ILE A N 1
ATOM 589 C CA . ILE A 1 77 ? -12.502 0.168 -8.847 1.00 97.31 77 ILE A CA 1
ATOM 590 C C . ILE A 1 77 ? -13.544 1.025 -8.128 1.00 97.31 77 ILE A C 1
ATOM 592 O O . ILE A 1 77 ? -13.244 2.116 -7.644 1.00 97.31 77 ILE A O 1
ATOM 596 N N . ASP A 1 78 ? -14.771 0.534 -8.062 1.00 96.12 78 ASP A N 1
ATOM 597 C CA . ASP A 1 78 ? -15.861 1.130 -7.299 1.00 96.12 78 ASP A CA 1
ATOM 598 C C . ASP A 1 78 ? -15.964 0.445 -5.931 1.00 96.12 78 ASP A C 1
ATOM 600 O O . ASP A 1 78 ? -16.305 -0.732 -5.833 1.00 96.12 78 ASP A O 1
ATOM 604 N N . LEU A 1 79 ? -15.661 1.184 -4.862 1.00 95.88 79 LEU A N 1
ATOM 605 C CA . LEU A 1 79 ? -15.752 0.676 -3.490 1.00 95.88 79 LEU A CA 1
ATOM 606 C C . LEU A 1 79 ? -17.175 0.769 -2.922 1.00 95.88 79 LEU A C 1
ATOM 608 O O . LEU A 1 79 ? -17.375 0.426 -1.760 1.00 95.88 79 LEU A O 1
ATOM 612 N N . GLY A 1 80 ? -18.154 1.261 -3.690 1.00 92.94 80 GLY A N 1
ATOM 613 C CA . GLY A 1 80 ? -19.524 1.601 -3.298 1.00 92.94 80 GLY A CA 1
ATOM 614 C C . GLY A 1 80 ? -20.238 0.540 -2.463 1.00 92.94 80 GLY A C 1
ATOM 615 O O . GLY A 1 80 ? -20.860 0.881 -1.458 1.00 92.94 80 GLY A O 1
ATOM 616 N N . LEU A 1 81 ? -20.064 -0.734 -2.817 1.00 93.12 81 LEU A N 1
ATOM 617 C CA . LEU A 1 81 ? -20.740 -1.869 -2.180 1.00 93.12 81 LEU A CA 1
ATOM 618 C C . LEU A 1 81 ? -19.971 -2.485 -1.000 1.00 93.12 81 LEU A C 1
ATOM 620 O O . LEU A 1 81 ? -20.471 -3.417 -0.378 1.00 93.12 81 LEU A O 1
ATOM 624 N N . LEU A 1 82 ? -18.771 -1.988 -0.693 1.00 92.75 82 LEU A N 1
ATOM 625 C CA . LEU A 1 82 ? -17.985 -2.405 0.468 1.00 92.75 82 LEU A CA 1
ATOM 626 C C . LEU A 1 82 ? -18.193 -1.431 1.634 1.00 92.75 82 LEU A C 1
ATOM 628 O O . LEU A 1 82 ? -18.102 -0.213 1.453 1.00 92.75 82 LEU A O 1
ATOM 632 N N . ASP A 1 83 ? -18.428 -1.977 2.825 1.00 89.00 83 ASP A N 1
ATOM 633 C CA . ASP A 1 83 ? -18.626 -1.224 4.070 1.00 89.00 83 ASP A CA 1
ATOM 634 C C . ASP A 1 83 ? -17.287 -0.890 4.737 1.00 89.00 83 ASP A C 1
ATOM 636 O O . ASP A 1 83 ? -17.052 0.245 5.146 1.00 89.00 83 ASP A O 1
ATOM 640 N N . PHE A 1 84 ? -16.384 -1.874 4.788 1.00 89.00 84 PHE A N 1
ATOM 641 C CA . PHE A 1 84 ? -15.066 -1.785 5.421 1.00 89.00 84 PHE A CA 1
ATOM 642 C C . PHE A 1 84 ? -13.986 -2.269 4.454 1.00 89.00 84 PHE A C 1
ATOM 644 O O . PHE A 1 84 ? -13.331 -3.275 4.740 1.00 89.00 84 PHE A O 1
ATOM 651 N N . PRO A 1 85 ? -13.810 -1.598 3.303 1.00 93.75 85 PRO A N 1
ATOM 652 C CA . PRO A 1 85 ? -12.881 -2.054 2.284 1.00 93.75 85 PRO A CA 1
ATOM 653 C C . PRO A 1 85 ? -11.452 -2.107 2.829 1.00 93.75 85 PRO A C 1
ATOM 655 O O . PRO A 1 85 ? -11.004 -1.194 3.518 1.00 93.75 85 PRO A O 1
ATOM 658 N N . MET A 1 86 ? -10.725 -3.160 2.484 1.00 94.94 86 MET A N 1
ATOM 659 C CA . MET A 1 86 ? -9.303 -3.324 2.753 1.00 94.94 86 MET A CA 1
ATOM 660 C C . MET A 1 86 ? -8.602 -3.729 1.470 1.00 94.94 86 MET A C 1
ATOM 662 O O . MET A 1 86 ? -9.110 -4.532 0.690 1.00 94.94 86 MET A O 1
ATOM 666 N N . LEU A 1 87 ? -7.419 -3.164 1.278 1.00 97.75 87 LEU A N 1
ATOM 667 C CA . LEU A 1 87 ? -6.466 -3.599 0.280 1.00 97.75 87 LEU A CA 1
ATOM 668 C C . LEU A 1 87 ? -5.511 -4.610 0.912 1.00 97.75 87 LEU A C 1
ATOM 670 O O . LEU A 1 87 ? -4.949 -4.347 1.974 1.00 97.75 87 LEU A O 1
ATOM 674 N N . SER A 1 88 ? -5.285 -5.731 0.236 1.00 97.69 88 SER A N 1
ATOM 675 C CA . SER A 1 88 ? -4.192 -6.644 0.547 1.00 97.69 88 SER A CA 1
ATOM 676 C C . SER A 1 88 ? -3.502 -7.151 -0.710 1.00 97.69 88 SER A C 1
ATOM 678 O O . SER A 1 88 ? -4.124 -7.234 -1.764 1.00 97.69 88 SER A O 1
ATOM 680 N N . PHE A 1 89 ? -2.215 -7.459 -0.604 1.00 97.75 89 PHE A N 1
ATOM 681 C CA . PHE A 1 89 ? -1.451 -8.111 -1.665 1.00 97.75 89 PHE A CA 1
ATOM 682 C C . PHE A 1 89 ? -0.186 -8.741 -1.089 1.00 97.75 89 PHE A C 1
ATOM 684 O O . PHE A 1 89 ? 0.292 -8.351 -0.018 1.00 97.75 89 PHE A O 1
ATOM 691 N N . LYS A 1 90 ? 0.356 -9.722 -1.804 1.00 96.88 90 LYS A N 1
ATOM 692 C CA . LYS A 1 90 ? 1.649 -10.326 -1.500 1.00 96.88 90 LYS A CA 1
ATOM 693 C C . LYS A 1 90 ? 2.744 -9.529 -2.195 1.00 96.88 90 LYS A C 1
ATOM 695 O O . LYS A 1 90 ? 2.562 -9.105 -3.333 1.00 96.88 90 LYS A O 1
ATOM 700 N N . TYR A 1 91 ? 3.874 -9.318 -1.532 1.00 97.12 91 TYR A N 1
ATOM 701 C CA . TYR A 1 91 ? 5.002 -8.616 -2.124 1.00 97.12 91 TYR A CA 1
ATOM 702 C C . TYR A 1 91 ? 6.354 -9.170 -1.685 1.00 97.12 91 TYR A C 1
ATOM 704 O O . TYR A 1 91 ? 6.501 -9.819 -0.647 1.00 97.12 91 TYR A O 1
ATOM 712 N N . TRP A 1 92 ? 7.353 -8.861 -2.501 1.00 95.94 92 TRP A N 1
ATOM 713 C CA . TRP A 1 92 ? 8.760 -9.123 -2.254 1.00 95.94 92 TRP A CA 1
ATOM 714 C C . TRP A 1 92 ? 9.546 -7.853 -2.540 1.00 95.94 92 TRP A C 1
ATOM 716 O O . TRP A 1 92 ? 9.205 -7.090 -3.447 1.00 95.94 92 TRP A O 1
ATOM 726 N N . MET A 1 93 ? 10.617 -7.641 -1.787 1.00 95.62 93 MET A N 1
ATOM 727 C CA . MET A 1 93 ? 11.520 -6.519 -2.001 1.00 95.62 93 MET A CA 1
ATOM 728 C C . MET A 1 93 ? 12.965 -6.994 -1.960 1.00 95.62 93 MET A C 1
ATOM 730 O O . MET A 1 93 ? 13.367 -7.768 -1.095 1.00 95.62 93 MET A O 1
ATOM 734 N N . ASP A 1 94 ? 13.751 -6.517 -2.901 1.00 94.69 94 ASP A N 1
ATOM 735 C CA . ASP A 1 94 ? 15.192 -6.677 -2.943 1.00 94.69 94 ASP A CA 1
ATOM 736 C C . ASP A 1 94 ? 15.731 -5.407 -3.581 1.00 94.69 94 ASP A C 1
ATOM 738 O O . ASP A 1 94 ? 15.928 -5.338 -4.790 1.00 94.69 94 ASP A O 1
ATOM 742 N N . THR A 1 95 ? 15.829 -4.360 -2.767 1.00 95.81 95 THR A N 1
ATOM 743 C CA . THR A 1 95 ? 16.202 -3.002 -3.171 1.00 95.81 95 THR A CA 1
ATOM 744 C C . THR A 1 95 ? 17.483 -2.574 -2.463 1.00 95.81 95 THR A C 1
ATOM 746 O O . THR A 1 95 ? 17.854 -3.147 -1.428 1.00 95.81 95 THR A O 1
ATOM 749 N N . ASP A 1 96 ? 18.151 -1.537 -2.977 1.00 96.25 96 ASP A N 1
ATOM 750 C CA . ASP A 1 96 ? 19.206 -0.883 -2.209 1.00 96.25 96 ASP A CA 1
ATOM 751 C C . ASP A 1 96 ? 18.575 -0.203 -0.986 1.00 96.25 96 ASP A C 1
ATOM 753 O O . ASP A 1 96 ? 17.629 0.586 -1.098 1.00 96.25 96 ASP A O 1
ATOM 757 N N . GLN A 1 97 ? 19.001 -0.595 0.212 1.00 96.38 97 GLN A N 1
ATOM 758 C CA . GLN A 1 97 ? 18.245 -0.307 1.424 1.00 96.38 97 GLN A CA 1
ATOM 759 C C . GLN A 1 97 ? 18.409 1.158 1.834 1.00 96.38 97 GLN A C 1
ATOM 761 O O . GLN A 1 97 ? 19.477 1.577 2.265 1.00 96.38 97 GLN A O 1
ATOM 766 N N . GLY A 1 98 ? 17.301 1.894 1.848 1.00 96.25 98 GLY A N 1
ATOM 767 C CA . GLY A 1 98 ? 17.278 3.333 2.114 1.00 96.25 98 GLY A CA 1
ATOM 768 C C . GLY A 1 98 ? 17.490 4.177 0.860 1.00 96.25 98 GLY A C 1
ATOM 769 O O . GLY A 1 98 ? 17.166 5.361 0.881 1.00 96.25 98 GLY A O 1
ATOM 770 N N . ASP A 1 99 ? 17.919 3.569 -0.241 1.00 97.56 99 ASP A N 1
ATOM 771 C CA . ASP A 1 99 ? 18.189 4.275 -1.487 1.00 97.56 99 ASP A CA 1
ATOM 772 C C . ASP A 1 99 ? 17.067 4.052 -2.494 1.00 97.56 99 ASP A C 1
ATOM 774 O O . ASP A 1 99 ? 16.571 5.012 -3.072 1.00 97.56 99 ASP A O 1
ATOM 778 N N . ASP A 1 100 ? 16.570 2.827 -2.612 1.00 97.62 100 ASP A N 1
ATOM 779 C CA . ASP A 1 100 ? 15.526 2.446 -3.557 1.00 97.62 100 ASP A CA 1
ATOM 780 C C . ASP A 1 100 ? 14.309 1.894 -2.814 1.00 97.62 100 ASP A C 1
ATOM 782 O O . ASP A 1 100 ? 14.432 1.361 -1.707 1.00 97.62 100 ASP A O 1
ATOM 786 N N . GLY A 1 101 ? 13.117 1.991 -3.398 1.00 97.94 101 GLY A N 1
ATOM 787 C CA . GLY A 1 101 ? 11.921 1.480 -2.739 1.00 97.94 101 GLY A CA 1
ATOM 788 C C . GLY A 1 101 ? 10.640 1.572 -3.550 1.00 97.94 101 GLY A C 1
ATOM 789 O O . GLY A 1 101 ? 10.633 2.008 -4.700 1.00 97.94 101 GLY A O 1
ATOM 790 N N . ALA A 1 102 ? 9.537 1.175 -2.920 1.00 98.56 102 ALA A N 1
ATOM 791 C CA . ALA A 1 102 ? 8.209 1.229 -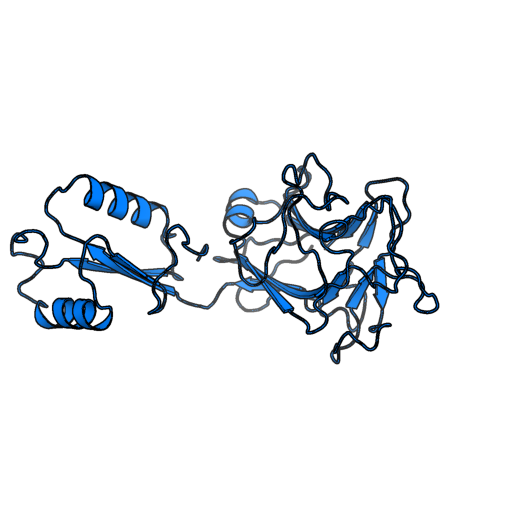3.516 1.00 98.56 102 ALA A CA 1
ATOM 792 C C . ALA A 1 102 ? 7.146 1.768 -2.551 1.00 98.56 102 ALA A C 1
ATOM 794 O O . ALA A 1 102 ? 7.304 1.709 -1.330 1.00 98.56 102 ALA A O 1
ATOM 795 N N . VAL A 1 103 ? 6.049 2.279 -3.114 1.00 98.75 103 VAL A N 1
ATOM 796 C CA . VAL A 1 103 ? 4.863 2.763 -2.387 1.00 98.75 103 VAL A CA 1
ATOM 797 C C . VAL A 1 103 ? 3.576 2.422 -3.120 1.00 98.75 103 VAL A C 1
ATOM 799 O O . VAL A 1 103 ? 3.583 2.219 -4.333 1.00 98.75 103 VAL A O 1
ATOM 802 N N . VAL A 1 104 ? 2.450 2.456 -2.407 1.00 98.75 104 VAL A N 1
ATOM 803 C CA . VAL A 1 104 ? 1.122 2.492 -3.028 1.00 98.75 104 VAL A CA 1
ATOM 804 C C . VAL A 1 104 ? 0.630 3.931 -3.089 1.00 98.75 104 VAL A C 1
ATOM 806 O O . VAL A 1 104 ? 0.641 4.660 -2.096 1.00 98.75 104 VAL A O 1
ATOM 809 N N . GLN A 1 105 ? 0.144 4.333 -4.258 1.00 98.44 105 GLN A N 1
ATOM 810 C CA . GLN A 1 105 ? -0.613 5.564 -4.438 1.00 98.44 105 GLN A CA 1
ATOM 811 C C . GLN A 1 105 ? -2.019 5.263 -4.936 1.00 98.44 105 GLN A C 1
ATOM 813 O O . GLN A 1 105 ? -2.260 4.256 -5.599 1.00 98.44 105 GLN A O 1
ATOM 818 N N . TYR A 1 106 ? -2.948 6.164 -4.645 1.00 98.19 106 TYR A N 1
ATOM 819 C CA . TYR A 1 106 ? -4.314 6.098 -5.139 1.00 98.19 106 TYR A CA 1
ATOM 820 C C . TYR A 1 106 ? -4.759 7.446 -5.700 1.00 98.19 106 TYR A C 1
ATOM 822 O O . TYR A 1 106 ? -4.232 8.495 -5.327 1.00 98.19 106 TYR A O 1
ATOM 830 N N . LYS A 1 107 ? -5.741 7.424 -6.599 1.00 96.81 107 LYS A N 1
ATOM 831 C CA . LYS A 1 107 ? -6.463 8.617 -7.054 1.00 96.81 107 LYS A CA 1
ATOM 832 C C . LYS A 1 107 ? -7.957 8.329 -7.094 1.00 96.81 107 LYS A C 1
ATOM 834 O O . LYS A 1 107 ? -8.369 7.238 -7.487 1.00 96.81 107 LYS A O 1
ATOM 839 N N . VAL A 1 108 ? -8.757 9.314 -6.704 1.00 96.94 108 VAL A N 1
ATOM 840 C CA . VAL A 1 108 ? -10.222 9.270 -6.782 1.00 96.94 108 VAL A CA 1
ATOM 841 C C . VAL A 1 108 ? -10.663 10.040 -8.024 1.00 96.94 108 VAL A C 1
ATOM 843 O O . VAL A 1 108 ? -10.273 11.194 -8.201 1.00 96.94 108 VAL A O 1
ATOM 846 N N . GLY A 1 109 ? -11.455 9.401 -8.887 1.00 94.19 109 GLY A N 1
ATOM 847 C CA . GLY A 1 109 ? -11.903 9.968 -10.159 1.00 94.19 109 GLY A CA 1
ATOM 848 C C . GLY A 1 109 ? -10.725 10.386 -11.043 1.00 94.19 109 GLY A C 1
ATOM 849 O O . GLY A 1 109 ? -9.873 9.559 -11.390 1.00 94.19 109 GLY A O 1
ATOM 850 N N . ASP A 1 110 ? -10.684 11.679 -11.363 1.00 92.69 110 ASP A N 1
ATOM 851 C CA . ASP A 1 110 ? -9.607 12.344 -12.111 1.00 92.69 110 ASP A CA 1
ATOM 852 C C . ASP A 1 110 ? -8.764 13.279 -11.220 1.00 92.69 110 ASP A C 1
ATOM 854 O O . ASP A 1 110 ? -8.098 14.195 -11.700 1.00 92.69 110 ASP A O 1
ATOM 858 N N . GLY A 1 111 ? -8.809 13.067 -9.902 1.00 93.88 111 GLY A N 1
ATOM 859 C CA . GLY A 1 111 ? -8.005 13.804 -8.934 1.00 93.88 111 GLY A CA 1
ATOM 860 C C . GLY A 1 111 ? -6.508 13.478 -8.995 1.00 93.88 111 GLY A C 1
ATOM 861 O O . GLY A 1 111 ? -6.046 12.616 -9.745 1.00 93.88 111 GLY A O 1
ATOM 862 N N . ALA A 1 112 ? -5.738 14.171 -8.155 1.00 95.00 112 ALA A N 1
ATOM 863 C CA . ALA A 1 112 ? -4.304 13.937 -8.014 1.00 95.00 112 ALA A CA 1
ATOM 864 C C . ALA A 1 112 ? -4.001 12.597 -7.320 1.00 95.00 112 ALA A C 1
ATOM 866 O O . ALA A 1 112 ? -4.774 12.119 -6.486 1.00 95.00 112 ALA A O 1
ATOM 867 N N . TRP A 1 113 ? -2.838 12.025 -7.636 1.00 96.88 113 TRP A N 1
ATOM 868 C CA . TRP A 1 113 ? -2.304 10.865 -6.929 1.00 96.88 113 TRP A CA 1
ATOM 869 C C . TRP A 1 113 ? -1.900 11.233 -5.503 1.00 96.88 113 TRP A C 1
ATOM 871 O O . TRP A 1 113 ? -1.257 12.254 -5.269 1.00 96.88 113 TRP A O 1
ATOM 881 N N . ARG A 1 114 ? -2.261 10.374 -4.555 1.00 96.38 114 ARG A N 1
ATOM 882 C CA . ARG A 1 114 ? -1.968 10.509 -3.128 1.00 96.38 114 ARG A CA 1
ATOM 883 C C . ARG A 1 114 ? -1.301 9.246 -2.620 1.00 96.38 114 ARG A C 1
ATOM 885 O O . ARG A 1 114 ? -1.660 8.153 -3.052 1.00 96.38 114 ARG A O 1
ATOM 892 N N . LEU A 1 115 ? -0.355 9.389 -1.701 1.00 97.56 115 LEU A N 1
ATOM 893 C CA . LEU A 1 115 ? 0.218 8.257 -0.979 1.00 97.56 115 LEU A CA 1
ATOM 894 C C . LEU A 1 115 ? -0.852 7.557 -0.135 1.00 97.56 115 LEU A C 1
ATOM 896 O O . LEU A 1 115 ? -1.647 8.216 0.536 1.00 97.56 115 LEU A O 1
ATOM 900 N N . LEU A 1 116 ? -0.872 6.225 -0.179 1.00 97.56 116 LEU A N 1
ATOM 901 C CA . LEU A 1 116 ? -1.734 5.407 0.665 1.00 97.56 116 LEU A CA 1
ATOM 902 C C . LEU A 1 116 ? -0.966 4.967 1.913 1.00 97.56 116 LEU A C 1
ATOM 904 O O . LEU A 1 116 ? -0.025 4.176 1.820 1.00 97.56 116 LEU A O 1
ATOM 908 N N . GLY A 1 117 ? -1.394 5.456 3.074 1.00 95.00 117 GLY A N 1
ATOM 909 C CA . GLY A 1 117 ? -0.867 5.051 4.374 1.00 95.00 117 GLY A CA 1
ATOM 910 C C . GLY A 1 117 ? 0.432 5.732 4.800 1.00 95.00 117 GLY A C 1
ATOM 911 O O . GLY A 1 117 ? 0.975 6.600 4.119 1.00 95.00 117 GLY A O 1
ATOM 912 N N . ALA A 1 118 ? 0.913 5.325 5.973 1.00 94.25 118 ALA A N 1
ATOM 913 C CA . ALA A 1 118 ? 2.130 5.816 6.607 1.00 94.25 118 ALA A CA 1
ATOM 914 C C . ALA A 1 118 ? 2.851 4.672 7.338 1.00 94.25 118 ALA A C 1
ATOM 916 O O . ALA A 1 118 ? 2.293 3.590 7.514 1.00 94.25 118 ALA A O 1
ATOM 917 N N . ILE A 1 119 ? 4.093 4.904 7.772 1.00 91.31 119 ILE A N 1
ATOM 918 C CA . ILE A 1 119 ? 4.812 3.942 8.621 1.00 91.31 119 ILE A CA 1
ATOM 919 C C . ILE A 1 119 ? 4.025 3.738 9.919 1.00 91.31 119 ILE A C 1
ATOM 921 O O . ILE A 1 119 ? 3.607 4.707 10.550 1.00 91.31 119 ILE A O 1
ATOM 925 N N . GLY A 1 120 ? 3.845 2.476 10.310 1.00 87.19 120 GLY A N 1
ATOM 926 C CA . GLY A 1 120 ? 3.069 2.097 11.492 1.00 87.19 120 GLY A CA 1
ATOM 927 C C . GLY A 1 120 ? 1.561 1.972 11.255 1.00 87.19 120 GLY A C 1
ATOM 928 O O . GLY A 1 120 ? 0.830 1.649 12.186 1.00 87.19 120 GLY A O 1
ATOM 929 N N . LEU A 1 121 ? 1.084 2.199 10.030 1.00 86.12 121 LEU A N 1
ATOM 930 C CA . LEU A 1 121 ? -0.310 1.967 9.659 1.00 86.12 121 LEU A CA 1
ATOM 931 C C . LEU A 1 121 ? -0.417 0.718 8.789 1.00 86.12 121 LEU A C 1
ATOM 933 O O . LEU A 1 121 ? 0.369 0.563 7.864 1.00 86.12 121 LEU A O 1
ATOM 937 N N . GLY A 1 122 ? -1.413 -0.130 9.046 1.00 88.75 122 GLY A N 1
ATOM 938 C CA . GLY A 1 122 ? -1.584 -1.396 8.333 1.00 88.75 122 GLY A CA 1
ATOM 939 C C . GLY A 1 122 ? -0.608 -2.495 8.770 1.00 88.75 122 GLY A C 1
ATOM 940 O O . GLY A 1 122 ? 0.285 -2.288 9.590 1.00 88.75 122 GLY A O 1
ATOM 941 N N . ASP A 1 123 ? -0.802 -3.685 8.211 1.00 89.88 123 ASP A N 1
ATOM 942 C CA . ASP A 1 123 ? 0.042 -4.863 8.432 1.00 89.88 123 ASP A CA 1
ATOM 943 C C . ASP A 1 123 ? 1.075 -4.968 7.303 1.00 89.88 123 ASP A C 1
ATOM 945 O O . ASP A 1 123 ? 0.715 -4.874 6.129 1.00 89.88 123 ASP A O 1
ATOM 949 N N . ASN A 1 124 ? 2.356 -5.120 7.653 1.00 95.38 124 ASN A N 1
ATOM 950 C CA . ASN A 1 124 ? 3.498 -5.137 6.721 1.00 95.38 124 ASN A CA 1
ATOM 951 C C . ASN A 1 124 ? 3.500 -3.990 5.685 1.00 95.38 124 ASN A C 1
ATOM 953 O O . ASN A 1 124 ? 3.902 -4.176 4.536 1.00 95.38 124 ASN A O 1
ATOM 957 N N . TRP A 1 125 ? 3.032 -2.796 6.067 1.00 96.62 125 TRP A N 1
ATOM 958 C CA . TRP A 1 125 ? 2.748 -1.741 5.091 1.00 96.62 125 TRP A CA 1
ATOM 959 C C . TRP A 1 125 ? 3.932 -0.861 4.696 1.00 96.62 125 TRP A C 1
ATOM 961 O O . TRP A 1 125 ? 4.151 -0.705 3.522 1.00 96.62 125 TRP A O 1
ATOM 971 N N . TYR A 1 126 ? 4.708 -0.262 5.602 1.00 97.94 126 TYR A N 1
ATOM 972 C CA . TYR A 1 126 ? 5.925 0.494 5.238 1.00 97.94 126 TYR A CA 1
ATOM 973 C C . TYR A 1 126 ? 6.969 0.359 6.346 1.00 97.94 126 TYR A C 1
ATOM 975 O O . TYR A 1 126 ? 6.616 0.300 7.525 1.00 97.94 126 TYR A O 1
ATOM 983 N N . ASN A 1 127 ? 8.256 0.341 5.984 1.00 97.31 127 ASN A N 1
ATOM 984 C CA . ASN A 1 127 ? 9.354 0.057 6.919 1.00 97.31 127 ASN A CA 1
ATOM 985 C C . ASN A 1 127 ? 10.472 1.120 6.938 1.00 97.31 127 ASN A C 1
ATOM 987 O O . ASN A 1 127 ? 11.408 1.018 7.745 1.00 97.31 127 ASN A O 1
ATOM 991 N N . ARG A 1 128 ? 10.416 2.119 6.046 1.00 97.69 128 ARG A N 1
ATOM 992 C CA . ARG A 1 128 ? 11.470 3.129 5.877 1.00 97.69 128 ARG A CA 1
ATOM 993 C C . ARG A 1 128 ? 10.916 4.507 5.540 1.00 97.69 128 ARG A C 1
ATOM 995 O O . ARG A 1 128 ? 9.894 4.637 4.874 1.00 97.69 128 ARG A O 1
ATOM 1002 N N . GLU A 1 129 ? 11.646 5.522 5.992 1.00 96.88 129 GLU A N 1
ATOM 1003 C CA . GLU A 1 129 ? 11.518 6.931 5.612 1.00 96.88 129 GLU A CA 1
ATOM 1004 C C . GLU A 1 129 ? 12.839 7.435 5.020 1.00 96.88 129 GLU A C 1
ATOM 1006 O O . GLU A 1 129 ? 13.872 6.781 5.176 1.00 96.88 129 GLU A O 1
ATOM 1011 N N . ASN A 1 130 ? 12.813 8.607 4.379 1.00 97.19 130 ASN A N 1
ATOM 1012 C CA . ASN A 1 130 ? 13.976 9.229 3.737 1.00 97.19 130 ASN A CA 1
ATOM 1013 C C . ASN A 1 130 ? 14.594 8.415 2.580 1.00 97.19 130 ASN A C 1
ATOM 1015 O O . ASN A 1 130 ? 15.787 8.561 2.318 1.00 97.19 130 ASN A O 1
ATOM 1019 N N . ILE A 1 131 ? 13.796 7.619 1.856 1.00 98.31 131 ILE A N 1
ATOM 1020 C CA . ILE A 1 131 ? 14.274 6.798 0.731 1.00 98.31 131 ILE A CA 1
ATOM 1021 C C . ILE A 1 131 ? 14.833 7.688 -0.389 1.00 98.31 131 ILE A C 1
ATOM 1023 O O . ILE A 1 131 ? 14.114 8.561 -0.889 1.00 98.31 131 ILE A O 1
ATOM 1027 N N . ILE A 1 132 ? 16.087 7.478 -0.818 1.00 97.56 132 ILE A N 1
ATOM 1028 C CA . ILE A 1 132 ? 16.764 8.407 -1.740 1.00 97.56 132 ILE A CA 1
ATOM 1029 C C . ILE A 1 132 ? 16.007 8.561 -3.071 1.00 97.56 132 ILE A C 1
ATOM 1031 O O . ILE A 1 132 ? 15.719 9.675 -3.525 1.00 97.56 132 ILE A O 1
ATOM 1035 N N . GLY A 1 133 ? 15.598 7.441 -3.644 1.00 96.12 133 GLY A N 1
ATOM 1036 C CA . GLY A 1 133 ? 14.845 7.320 -4.880 1.00 96.12 133 GLY A CA 1
ATOM 1037 C C . GLY A 1 133 ? 13.460 7.946 -4.818 1.00 96.12 133 GLY A C 1
ATOM 1038 O O . GLY A 1 133 ? 12.870 8.172 -5.858 1.00 96.12 133 GLY A O 1
ATOM 1039 N N . THR A 1 134 ? 12.944 8.316 -3.639 1.00 96.69 134 THR A N 1
ATOM 1040 C CA . THR A 1 134 ? 11.680 9.065 -3.497 1.00 96.69 134 THR A CA 1
ATOM 1041 C C . THR A 1 134 ? 10.516 8.408 -4.260 1.00 96.69 134 THR A C 1
ATOM 1043 O O . THR A 1 134 ? 9.929 9.032 -5.147 1.00 96.69 134 THR A O 1
ATOM 1046 N N . PRO A 1 135 ? 10.188 7.135 -3.966 1.00 97.19 135 PRO A N 1
ATOM 1047 C CA . PRO A 1 135 ? 9.143 6.415 -4.686 1.00 97.19 135 PRO A CA 1
ATOM 1048 C C . PRO A 1 135 ? 7.812 7.169 -4.608 1.00 97.19 135 PRO A C 1
ATOM 1050 O O . PRO A 1 135 ? 7.356 7.541 -3.525 1.00 97.19 135 PRO A O 1
ATOM 1053 N N . GLY A 1 136 ? 7.197 7.430 -5.762 1.00 94.44 136 GLY A N 1
ATOM 1054 C CA . GLY A 1 136 ? 5.951 8.201 -5.841 1.00 94.44 136 GLY A CA 1
ATOM 1055 C C . GLY A 1 136 ? 6.128 9.715 -5.993 1.00 94.44 136 GLY A C 1
ATOM 1056 O O . GLY A 1 136 ? 5.117 10.411 -6.102 1.00 94.44 136 GLY A O 1
ATOM 1057 N N . GLY A 1 137 ? 7.366 10.215 -6.046 1.00 93.19 137 GLY A N 1
ATOM 1058 C CA . GLY A 1 137 ? 7.682 11.634 -6.215 1.00 93.19 137 GLY A CA 1
ATOM 1059 C C . GLY A 1 137 ? 7.491 12.478 -4.948 1.00 93.19 137 GLY A C 1
ATOM 1060 O O . GLY A 1 137 ? 6.723 12.140 -4.048 1.00 93.19 137 GLY A O 1
ATOM 1061 N N . SER A 1 138 ? 8.195 13.612 -4.877 1.00 88.88 138 SER A N 1
ATOM 1062 C CA . SER A 1 138 ? 8.254 14.444 -3.665 1.00 88.88 138 SER A CA 1
ATOM 1063 C C . SER A 1 138 ? 6.947 15.162 -3.327 1.00 88.88 138 SER A C 1
ATOM 1065 O O . SER A 1 138 ? 6.732 15.467 -2.164 1.00 88.88 138 SER A O 1
ATOM 1067 N N . GLU A 1 139 ? 6.074 15.419 -4.306 1.00 89.56 139 GLU A N 1
ATOM 1068 C CA . GLU A 1 139 ? 4.789 16.096 -4.061 1.00 89.56 139 GLU A CA 1
ATOM 1069 C C . GLU A 1 139 ? 3.782 15.190 -3.346 1.00 89.56 139 GLU A C 1
ATOM 1071 O O . GLU A 1 139 ? 3.066 15.628 -2.454 1.00 89.56 139 GLU A O 1
ATOM 1076 N N . ALA A 1 140 ? 3.723 13.913 -3.731 1.00 91.12 140 ALA A N 1
ATOM 1077 C CA . ALA A 1 140 ? 2.778 12.961 -3.156 1.00 91.12 140 ALA A CA 1
ATOM 1078 C C . ALA A 1 140 ? 3.378 12.160 -1.988 1.00 91.12 140 ALA A C 1
ATOM 1080 O O . ALA A 1 140 ? 2.622 11.577 -1.215 1.00 91.12 140 ALA A O 1
ATOM 1081 N N . ASN A 1 141 ? 4.709 12.123 -1.852 1.00 95.69 141 ASN A N 1
ATOM 1082 C CA . ASN A 1 141 ? 5.440 11.410 -0.804 1.00 95.69 141 ASN A CA 1
ATOM 1083 C C . ASN A 1 141 ? 6.570 12.282 -0.217 1.00 95.69 141 ASN A C 1
ATOM 1085 O O . ASN A 1 141 ? 7.754 11.963 -0.325 1.00 95.69 141 ASN A O 1
ATOM 1089 N N . GLU A 1 142 ? 6.202 13.399 0.417 1.00 93.81 142 GLU A N 1
ATOM 1090 C CA . GLU A 1 142 ? 7.139 14.411 0.944 1.00 93.81 142 GLU A CA 1
ATOM 1091 C C . GLU A 1 142 ? 8.182 13.838 1.918 1.00 93.81 142 GLU A C 1
ATOM 1093 O O . GLU A 1 142 ? 9.349 14.228 1.905 1.00 93.81 142 GLU A O 1
ATOM 1098 N N . ARG A 1 143 ? 7.773 12.870 2.749 1.00 95.19 143 ARG A N 1
ATOM 1099 C CA . ARG A 1 143 ? 8.643 12.187 3.723 1.00 95.19 143 ARG A CA 1
ATOM 1100 C C . ARG A 1 143 ? 9.452 11.036 3.124 1.00 95.19 143 ARG A C 1
ATOM 1102 O O . ARG A 1 143 ? 10.262 10.431 3.830 1.00 95.19 143 ARG A O 1
ATOM 1109 N N . ARG A 1 144 ? 9.236 10.729 1.840 1.00 97.12 144 ARG A N 1
ATOM 1110 C CA . ARG A 1 144 ? 9.939 9.677 1.091 1.00 97.12 144 ARG A CA 1
ATOM 1111 C C . ARG A 1 144 ? 9.851 8.337 1.821 1.00 97.12 144 ARG A C 1
ATOM 1113 O O . ARG A 1 144 ? 10.859 7.662 2.026 1.00 97.12 144 ARG A O 1
ATOM 1120 N N . ILE A 1 145 ? 8.653 8.011 2.300 1.00 97.75 145 ILE A N 1
ATOM 1121 C CA . ILE A 1 145 ? 8.387 6.752 2.996 1.00 97.75 145 ILE A CA 1
ATOM 1122 C C . ILE A 1 145 ? 8.106 5.636 1.998 1.00 97.75 145 ILE A C 1
ATOM 1124 O O . ILE A 1 145 ? 7.740 5.917 0.860 1.00 97.75 145 ILE A O 1
ATOM 1128 N N . GLY A 1 146 ? 8.258 4.386 2.415 1.00 98.25 146 GLY A N 1
ATOM 1129 C CA . GLY A 1 146 ? 7.923 3.240 1.579 1.00 98.25 146 GLY A CA 1
ATOM 1130 C C . GLY A 1 146 ? 8.448 1.919 2.119 1.00 98.25 146 GLY A C 1
ATOM 1131 O O . GLY A 1 146 ? 8.946 1.835 3.249 1.00 98.25 146 GLY A O 1
ATOM 1132 N N . TRP A 1 147 ? 8.346 0.892 1.280 1.00 98.50 147 TRP A N 1
ATOM 1133 C CA . TRP A 1 147 ? 9.126 -0.331 1.425 1.00 98.50 147 TRP A CA 1
ATOM 1134 C C . TRP A 1 147 ? 10.519 -0.115 0.861 1.00 98.50 147 TRP A C 1
ATOM 1136 O O . TRP A 1 147 ? 10.665 0.360 -0.264 1.00 98.50 147 TRP A O 1
ATOM 1146 N N . SER A 1 148 ? 11.534 -0.495 1.625 1.00 98.19 148 SER A N 1
ATOM 1147 C CA . SER A 1 148 ? 12.912 -0.549 1.153 1.00 98.19 148 SER A CA 1
ATOM 1148 C C . SER A 1 148 ? 13.706 -1.573 1.961 1.00 98.19 148 SER A C 1
ATOM 1150 O O . SER A 1 148 ? 13.560 -1.668 3.186 1.00 98.19 148 SER A O 1
ATOM 1152 N N . GLY A 1 149 ? 14.548 -2.346 1.279 1.00 96.56 149 GLY A N 1
ATOM 1153 C CA . GLY A 1 149 ? 15.389 -3.382 1.861 1.00 96.56 149 GLY A CA 1
ATOM 1154 C C . GLY A 1 149 ? 15.272 -4.715 1.136 1.00 96.56 149 GLY A C 1
ATOM 1155 O O . GLY A 1 149 ? 14.869 -4.783 -0.023 1.00 96.56 149 GLY A O 1
ATOM 1156 N N . ARG A 1 150 ? 15.659 -5.782 1.841 1.00 94.69 150 ARG A N 1
ATOM 1157 C CA . ARG A 1 150 ? 15.768 -7.132 1.284 1.00 94.69 150 ARG A CA 1
ATOM 1158 C C . ARG A 1 150 ? 14.940 -8.109 2.098 1.00 94.69 150 ARG A C 1
ATOM 1160 O O . ARG A 1 150 ? 15.350 -8.536 3.174 1.00 94.69 150 ARG A O 1
ATOM 1167 N N . ASP A 1 151 ? 13.775 -8.442 1.568 1.00 94.81 151 ASP A N 1
ATOM 1168 C CA . ASP A 1 151 ? 12.918 -9.514 2.046 1.00 94.81 151 ASP A CA 1
ATOM 1169 C C . ASP A 1 151 ? 12.280 -10.227 0.850 1.00 94.81 151 ASP A C 1
ATOM 1171 O O . ASP A 1 151 ? 11.404 -9.706 0.154 1.00 94.81 151 ASP A O 1
ATOM 1175 N N . THR A 1 152 ? 12.752 -11.448 0.620 1.00 92.94 152 THR A N 1
ATOM 1176 C CA . THR A 1 152 ? 12.325 -12.313 -0.479 1.00 92.94 152 THR A CA 1
ATOM 1177 C C . THR A 1 152 ? 11.435 -13.462 0.003 1.00 92.94 152 THR A C 1
ATOM 1179 O O . THR A 1 152 ? 11.159 -14.392 -0.750 1.00 92.94 152 THR A O 1
ATOM 1182 N N . THR A 1 153 ? 10.931 -13.393 1.240 1.00 91.88 153 THR A N 1
ATOM 1183 C CA . THR A 1 153 ? 10.097 -14.451 1.830 1.00 91.88 153 THR A CA 1
ATOM 1184 C C . THR A 1 153 ? 8.636 -14.409 1.376 1.00 91.88 153 THR A C 1
ATOM 1186 O O . THR A 1 153 ? 7.956 -15.433 1.438 1.00 91.88 153 THR A O 1
ATOM 1189 N N . GLY A 1 154 ? 8.173 -13.266 0.858 1.00 91.88 154 GLY A N 1
ATOM 1190 C CA . GLY A 1 154 ? 6.796 -13.060 0.406 1.00 91.88 154 GLY A CA 1
ATOM 1191 C C . GLY A 1 154 ? 5.899 -12.573 1.538 1.00 91.88 154 GLY A C 1
ATOM 1192 O O . GLY A 1 154 ? 5.143 -13.347 2.125 1.00 91.88 154 GLY A O 1
ATOM 1193 N N . LEU A 1 155 ? 5.982 -11.279 1.833 1.00 94.94 155 LEU A N 1
ATOM 1194 C CA . LEU A 1 155 ? 5.182 -10.624 2.864 1.00 94.94 155 LEU A CA 1
ATOM 1195 C C . LEU A 1 155 ? 3.773 -10.339 2.343 1.00 94.94 155 LEU A C 1
ATOM 1197 O O . LEU A 1 155 ? 3.575 -10.140 1.147 1.00 94.94 155 LEU A O 1
ATOM 1201 N N . VAL A 1 156 ? 2.787 -10.288 3.240 1.00 96.06 156 VAL A N 1
ATOM 1202 C CA . VAL A 1 156 ? 1.417 -9.886 2.890 1.00 96.06 156 VAL A CA 1
ATOM 1203 C C . VAL A 1 156 ? 1.127 -8.534 3.518 1.00 96.06 156 VAL A C 1
ATOM 1205 O O . VAL A 1 156 ? 1.030 -8.428 4.742 1.00 96.06 156 VAL A O 1
ATOM 1208 N N . ALA A 1 157 ? 0.989 -7.521 2.668 1.00 97.00 157 ALA A N 1
ATOM 1209 C CA . ALA A 1 157 ? 0.594 -6.175 3.049 1.00 97.00 157 ALA A CA 1
ATOM 1210 C C . ALA A 1 157 ? -0.929 -6.109 3.222 1.00 97.00 157 ALA A C 1
ATOM 1212 O O . ALA A 1 157 ? -1.663 -6.671 2.405 1.00 97.00 157 ALA A O 1
ATOM 1213 N N . ARG A 1 158 ? -1.420 -5.414 4.256 1.00 96.06 158 ARG A N 1
ATOM 1214 C CA . ARG A 1 158 ? -2.854 -5.124 4.446 1.00 96.06 158 ARG A CA 1
ATOM 1215 C C . ARG A 1 158 ? -3.071 -3.693 4.915 1.00 96.06 158 ARG A C 1
ATOM 1217 O O . ARG A 1 158 ? -2.414 -3.250 5.854 1.00 96.06 158 ARG A O 1
ATOM 1224 N N . PHE A 1 159 ? -4.030 -2.998 4.312 1.00 94.81 159 PHE A N 1
ATOM 1225 C CA . PHE A 1 159 ? -4.355 -1.614 4.652 1.00 94.81 159 PHE A CA 1
ATOM 1226 C C . PHE A 1 159 ? -5.853 -1.330 4.511 1.00 94.81 159 PHE A C 1
ATOM 1228 O O . PHE A 1 159 ? -6.448 -1.608 3.468 1.00 94.81 159 PHE A O 1
ATOM 1235 N N . GLY A 1 160 ? -6.462 -0.767 5.558 1.00 92.88 160 GLY A N 1
ATOM 1236 C CA . GLY A 1 160 ? -7.861 -0.334 5.548 1.00 92.88 160 GLY A CA 1
ATOM 1237 C C . GLY A 1 160 ? -8.072 0.871 4.630 1.00 92.88 160 GLY A C 1
ATOM 1238 O O . GLY A 1 160 ? -7.279 1.807 4.614 1.00 92.88 160 GLY A O 1
ATOM 1239 N N . LEU A 1 161 ? -9.140 0.856 3.839 1.00 94.50 161 LEU A N 1
ATOM 1240 C CA . LEU A 1 161 ? -9.453 1.889 2.852 1.00 94.50 161 LEU A CA 1
ATOM 1241 C C . LEU A 1 161 ? -10.571 2.827 3.330 1.00 94.50 161 LEU A C 1
ATOM 1243 O O . LEU A 1 161 ? -11.233 3.436 2.496 1.00 94.50 161 LEU A O 1
ATOM 1247 N N . ASP A 1 162 ? -10.794 2.970 4.640 1.00 89.38 162 ASP A N 1
ATOM 1248 C CA . ASP A 1 162 ? -11.854 3.817 5.215 1.00 89.38 162 ASP A CA 1
ATOM 1249 C C . ASP A 1 162 ? -11.799 5.254 4.705 1.00 89.38 162 ASP A C 1
ATOM 1251 O O . ASP A 1 162 ? -12.792 5.787 4.214 1.00 89.38 162 ASP A O 1
ATOM 1255 N N . GLU A 1 163 ? -10.620 5.874 4.764 1.00 89.50 163 GLU A N 1
ATOM 1256 C CA . GLU A 1 163 ? -10.427 7.252 4.308 1.00 89.50 163 GLU A CA 1
ATOM 1257 C C . GLU A 1 163 ? -10.648 7.377 2.795 1.00 89.50 163 GLU A C 1
ATOM 1259 O O . GLU A 1 163 ? -11.252 8.340 2.320 1.00 89.50 163 GLU A O 1
ATOM 1264 N N . VAL A 1 164 ? -10.212 6.372 2.028 1.00 93.94 164 VAL A N 1
ATOM 1265 C CA . VAL A 1 164 ? -10.420 6.320 0.575 1.00 93.94 164 VAL A CA 1
ATOM 1266 C C . VAL A 1 164 ? -11.910 6.188 0.266 1.00 93.94 164 VAL A C 1
ATOM 1268 O O . VAL A 1 164 ? -12.427 6.913 -0.578 1.00 93.94 164 VAL A O 1
ATOM 1271 N N . LYS A 1 165 ? -12.614 5.307 0.980 1.00 92.06 165 LYS A N 1
ATOM 1272 C CA . LYS A 1 165 ? -14.056 5.074 0.870 1.00 92.06 165 LYS A CA 1
ATOM 1273 C C . LYS A 1 165 ? -14.863 6.314 1.243 1.00 92.06 165 LYS A C 1
ATOM 1275 O O . LYS A 1 165 ? -15.838 6.615 0.566 1.00 92.06 165 LYS A O 1
ATOM 1280 N N . GLN A 1 166 ? -14.453 7.060 2.266 1.00 89.38 166 GLN A N 1
ATOM 1281 C CA . GLN A 1 166 ? -15.080 8.337 2.616 1.00 89.38 166 GLN A CA 1
ATOM 1282 C C . GLN A 1 166 ? -14.847 9.403 1.535 1.00 89.38 166 GLN A C 1
ATOM 1284 O O . GLN A 1 166 ? -15.745 10.190 1.244 1.00 89.38 166 GLN A O 1
ATOM 1289 N N . ALA A 1 167 ? -13.665 9.416 0.913 1.00 88.75 167 ALA A N 1
ATOM 1290 C CA . ALA A 1 167 ? -13.313 10.382 -0.124 1.00 88.75 167 ALA A CA 1
ATOM 1291 C C . ALA A 1 167 ? -13.911 10.069 -1.509 1.00 88.75 167 ALA A C 1
ATOM 1293 O O . ALA A 1 167 ? -13.992 10.970 -2.344 1.00 88.75 167 ALA A O 1
ATOM 1294 N N . ILE A 1 168 ? -14.292 8.815 -1.778 1.00 91.12 168 ILE A N 1
ATOM 1295 C CA . ILE A 1 168 ? -14.661 8.365 -3.127 1.00 91.12 168 ILE A CA 1
ATOM 1296 C C . ILE A 1 168 ? -16.011 8.925 -3.609 1.00 91.12 168 ILE A C 1
ATOM 1298 O O . ILE A 1 168 ? -16.158 9.206 -4.798 1.00 91.12 168 ILE A O 1
ATOM 1302 N N . GLY A 1 169 ? -16.983 9.125 -2.709 1.00 86.88 169 GLY A N 1
ATOM 1303 C CA . GLY A 1 169 ? -18.35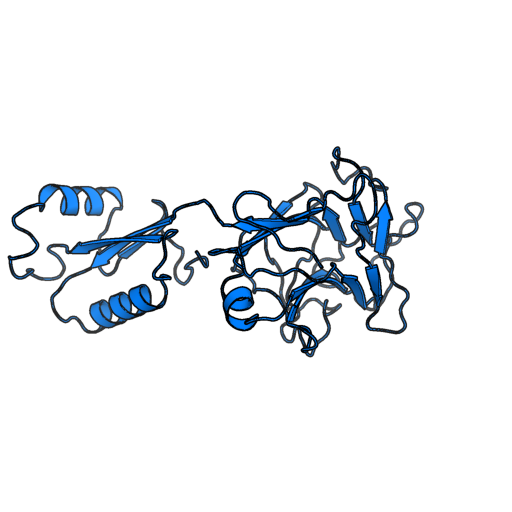3 9.510 -3.076 1.00 86.88 169 GLY A CA 1
ATOM 1304 C C . GLY A 1 169 ? -18.950 8.572 -4.135 1.00 86.88 169 GLY A C 1
ATOM 1305 O O . GLY A 1 169 ? -18.882 7.356 -3.983 1.00 86.88 169 GLY A O 1
ATOM 1306 N N . ASP A 1 170 ? -19.470 9.147 -5.225 1.00 86.50 170 ASP A N 1
ATOM 1307 C CA . ASP A 1 170 ? -19.988 8.415 -6.398 1.00 86.50 170 ASP A CA 1
ATOM 1308 C C . ASP A 1 170 ? -18.909 8.134 -7.473 1.00 86.50 170 ASP A C 1
ATOM 1310 O O . ASP A 1 170 ? -19.222 7.773 -8.609 1.00 86.50 170 ASP A O 1
ATOM 1314 N N . SER A 1 171 ? -17.629 8.372 -7.166 1.00 94.62 171 SER A N 1
ATOM 1315 C CA . SER A 1 171 ? -16.514 8.147 -8.097 1.00 94.62 171 SER A CA 1
ATOM 1316 C C . SER A 1 171 ? -15.934 6.734 -7.972 1.00 94.62 171 SER A C 1
ATOM 1318 O O . SER A 1 171 ? -16.319 5.936 -7.126 1.00 94.62 171 SER A O 1
ATOM 1320 N N . THR A 1 172 ? -14.937 6.432 -8.804 1.00 96.38 172 THR A N 1
ATOM 1321 C CA . THR A 1 172 ? -14.098 5.231 -8.679 1.00 96.38 172 THR A CA 1
ATOM 1322 C C . THR A 1 172 ? -12.697 5.594 -8.201 1.00 96.38 172 THR A C 1
ATOM 1324 O O . THR A 1 172 ? -12.225 6.704 -8.452 1.00 96.38 172 THR A O 1
ATOM 1327 N N . VAL A 1 173 ? -11.987 4.642 -7.608 1.00 97.88 173 VAL A N 1
ATOM 1328 C CA . VAL A 1 173 ? -10.580 4.768 -7.230 1.00 97.88 173 VAL A CA 1
ATOM 1329 C C . VAL A 1 173 ? -9.708 3.958 -8.185 1.00 97.88 173 VAL A C 1
ATOM 1331 O O . VAL A 1 173 ? -10.114 2.915 -8.693 1.00 97.88 173 VAL A O 1
ATOM 1334 N N . ARG A 1 174 ? -8.500 4.445 -8.449 1.00 98.06 174 ARG A N 1
ATOM 1335 C CA . ARG A 1 174 ? -7.423 3.678 -9.086 1.00 98.06 174 ARG A CA 1
ATOM 1336 C C . ARG A 1 174 ? -6.249 3.617 -8.129 1.00 98.06 174 ARG A C 1
ATOM 1338 O O . ARG A 1 174 ? -5.961 4.613 -7.464 1.00 98.06 174 ARG A O 1
ATOM 1345 N N . PHE A 1 175 ? -5.578 2.476 -8.087 1.00 98.56 175 PHE A N 1
ATOM 1346 C CA . PHE A 1 175 ? -4.360 2.274 -7.315 1.00 98.56 175 PHE A CA 1
ATOM 1347 C C . PHE A 1 175 ? -3.180 2.139 -8.262 1.00 98.56 175 PHE A C 1
ATOM 1349 O O . PHE A 1 175 ? -3.330 1.700 -9.399 1.00 98.56 175 PHE A O 1
ATOM 1356 N N . ARG A 1 176 ? -1.995 2.504 -7.791 1.00 98.50 176 ARG A N 1
ATOM 1357 C CA . ARG A 1 176 ? -0.751 2.138 -8.450 1.00 98.50 176 ARG A CA 1
ATOM 1358 C C . ARG A 1 176 ? 0.313 1.793 -7.430 1.00 98.50 176 ARG A C 1
ATOM 1360 O O . ARG A 1 176 ? 0.413 2.459 -6.399 1.00 98.50 176 ARG A O 1
ATOM 1367 N N . ILE A 1 177 ? 1.119 0.791 -7.744 1.00 98.75 177 ILE A N 1
ATOM 1368 C CA . ILE A 1 177 ? 2.365 0.522 -7.028 1.00 98.75 177 ILE A CA 1
ATOM 1369 C C . ILE A 1 177 ? 3.457 1.262 -7.786 1.00 98.75 177 ILE A C 1
ATOM 1371 O O . ILE A 1 177 ? 3.614 1.057 -8.987 1.00 98.75 177 ILE A O 1
ATOM 1375 N N . VAL A 1 178 ? 4.149 2.172 -7.106 1.00 98.50 178 VAL A N 1
ATOM 1376 C CA . VAL A 1 178 ? 5.201 3.011 -7.687 1.00 98.50 178 VAL A CA 1
ATOM 1377 C C . VAL A 1 178 ? 6.543 2.560 -7.151 1.00 98.50 178 VAL A C 1
ATOM 1379 O O . VAL A 1 178 ? 6.726 2.529 -5.938 1.00 98.50 178 VAL A O 1
ATOM 1382 N N . PHE A 1 179 ? 7.476 2.268 -8.047 1.00 98.19 179 PHE A N 1
ATOM 1383 C CA . PHE A 1 179 ? 8.874 2.021 -7.734 1.00 98.19 179 PHE A CA 1
ATOM 1384 C C . PHE A 1 179 ? 9.701 3.279 -8.004 1.00 98.19 179 PHE A C 1
ATOM 1386 O O . PHE A 1 179 ? 9.490 3.980 -8.998 1.00 98.19 179 PHE A O 1
ATOM 1393 N N . GLY A 1 180 ? 10.631 3.568 -7.098 1.00 97.31 180 GLY A N 1
ATOM 1394 C CA . GLY A 1 180 ? 11.549 4.690 -7.195 1.00 97.31 180 GLY A CA 1
ATOM 1395 C C . GLY A 1 180 ? 12.964 4.274 -6.837 1.00 97.31 180 GLY A C 1
ATOM 1396 O O . GLY A 1 180 ? 13.174 3.717 -5.759 1.00 97.31 180 GLY A O 1
ATOM 1397 N N . SER A 1 181 ? 13.924 4.590 -7.702 1.00 96.38 181 SER A N 1
ATOM 1398 C CA . SER A 1 181 ? 15.341 4.319 -7.456 1.00 96.38 181 SER A CA 1
ATOM 1399 C C . SER A 1 181 ? 16.196 5.581 -7.454 1.00 96.38 181 SER A C 1
ATOM 1401 O O . SER A 1 181 ? 15.875 6.609 -8.060 1.00 96.38 181 SER A O 1
ATOM 1403 N N . SER A 1 182 ? 17.306 5.502 -6.737 1.00 95.62 182 SER A N 1
ATOM 1404 C CA . SER A 1 182 ? 18.350 6.503 -6.670 1.00 95.62 182 SER A CA 1
ATOM 1405 C C . SER A 1 182 ? 19.140 6.565 -7.988 1.00 95.62 182 SER A C 1
ATOM 1407 O O . SER A 1 182 ? 19.000 5.738 -8.894 1.00 95.62 182 SER A O 1
ATOM 1409 N N . ARG A 1 183 ? 19.966 7.605 -8.143 1.00 94.62 183 ARG A N 1
ATOM 1410 C CA . ARG A 1 183 ? 20.875 7.738 -9.295 1.00 94.62 183 ARG A CA 1
ATOM 1411 C C . ARG A 1 183 ? 22.012 6.717 -9.250 1.00 94.62 183 ARG A C 1
ATOM 1413 O O . ARG A 1 183 ? 22.520 6.340 -10.304 1.00 94.62 183 ARG A O 1
ATOM 1420 N N . ASP A 1 184 ? 22.429 6.329 -8.055 1.00 91.62 184 ASP A N 1
ATOM 1421 C CA . ASP A 1 184 ? 23.542 5.420 -7.846 1.00 91.62 184 ASP A CA 1
ATOM 1422 C C . ASP A 1 184 ? 22.964 4.014 -7.644 1.00 91.62 184 ASP A C 1
ATOM 1424 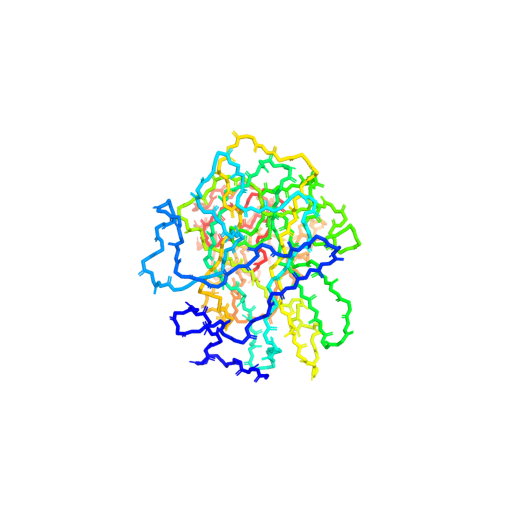O O . ASP A 1 184 ? 22.137 3.791 -6.766 1.00 91.62 184 ASP A O 1
ATOM 1428 N N . LEU A 1 185 ? 23.347 3.088 -8.526 1.00 88.44 185 LEU A N 1
ATOM 1429 C CA . LEU A 1 185 ? 22.918 1.694 -8.466 1.00 88.44 185 LEU A CA 1
ATOM 1430 C C . LEU A 1 185 ? 24.002 0.850 -7.790 1.00 88.44 185 LEU A C 1
ATOM 1432 O O . LEU A 1 185 ? 25.189 1.037 -8.095 1.00 88.44 185 LEU A O 1
ATOM 1436 N N . PRO A 1 186 ? 23.630 -0.106 -6.928 1.00 88.44 186 PRO A N 1
ATOM 1437 C CA . PRO A 1 186 ? 24.601 -0.965 -6.277 1.00 88.44 186 PRO A CA 1
ATOM 1438 C C . PRO A 1 186 ? 25.196 -1.976 -7.269 1.00 88.44 186 PRO A C 1
ATOM 1440 O O . PRO A 1 186 ? 24.605 -2.316 -8.292 1.00 88.44 186 PRO A O 1
ATOM 1443 N N . SER A 1 187 ? 26.404 -2.465 -6.975 1.00 86.81 187 SER A N 1
ATOM 1444 C CA . SER A 1 187 ? 27.089 -3.487 -7.787 1.00 86.81 187 SER A CA 1
ATOM 1445 C C . SER A 1 187 ? 26.705 -4.902 -7.351 1.00 86.81 187 SER A C 1
ATOM 1447 O O . SER A 1 187 ? 27.553 -5.704 -6.963 1.00 86.81 187 SER A O 1
ATOM 1449 N N . GLU A 1 188 ? 25.406 -5.171 -7.338 1.00 87.62 188 GLU A N 1
ATOM 1450 C CA . GLU A 1 188 ? 24.816 -6.458 -6.980 1.00 87.62 188 GLU A CA 1
ATOM 1451 C C . GLU A 1 188 ? 23.464 -6.620 -7.671 1.00 87.62 188 GLU A C 1
ATOM 1453 O O . GLU A 1 188 ? 22.815 -5.655 -8.078 1.00 87.62 188 GLU A O 1
ATOM 1458 N N . HIS A 1 189 ? 23.036 -7.871 -7.804 1.00 87.75 189 HIS A N 1
ATOM 1459 C CA . HIS A 1 189 ? 21.777 -8.197 -8.447 1.00 87.75 189 HIS A CA 1
ATOM 1460 C C . HIS A 1 189 ? 20.601 -8.035 -7.478 1.00 87.75 189 HIS A C 1
ATOM 1462 O O . HIS A 1 189 ? 20.379 -8.874 -6.601 1.00 87.75 189 HIS A O 1
ATOM 1468 N N . LEU A 1 190 ? 19.831 -6.972 -7.692 1.00 91.19 190 LEU A N 1
ATOM 1469 C CA . LEU A 1 190 ? 18.625 -6.625 -6.951 1.00 91.19 190 LEU A CA 1
ATOM 1470 C C . LEU A 1 190 ? 17.432 -6.568 -7.908 1.00 91.19 190 LEU A C 1
ATOM 1472 O O . LEU A 1 190 ? 17.496 -5.868 -8.921 1.00 91.19 190 LEU A O 1
ATOM 1476 N N . PHE A 1 191 ? 16.349 -7.295 -7.618 1.00 91.06 191 PHE A N 1
ATOM 1477 C CA . PHE A 1 191 ? 15.159 -7.275 -8.484 1.00 91.06 191 PHE A CA 1
ATOM 1478 C C . PHE A 1 191 ? 14.218 -6.107 -8.183 1.00 91.06 191 PHE A C 1
ATOM 1480 O O . PHE A 1 191 ? 13.201 -5.973 -8.842 1.00 91.06 191 PHE A O 1
ATOM 1487 N N . GLY A 1 192 ? 14.497 -5.268 -7.191 1.00 94.81 192 GLY A N 1
ATOM 1488 C CA . GLY A 1 192 ? 13.651 -4.136 -6.835 1.00 94.81 192 GLY A CA 1
ATOM 1489 C C . GLY A 1 192 ? 12.413 -4.578 -6.059 1.00 94.81 192 GLY A C 1
ATOM 1490 O O . GLY A 1 192 ? 12.518 -4.981 -4.903 1.00 94.81 192 GLY A O 1
ATOM 1491 N N . PHE A 1 193 ? 11.234 -4.480 -6.664 1.00 96.69 193 PHE A N 1
ATOM 1492 C CA . PHE A 1 193 ? 9.963 -4.807 -6.028 1.00 96.69 193 PHE A CA 1
ATOM 1493 C C . PHE A 1 193 ? 9.133 -5.750 -6.896 1.00 96.69 193 PHE A C 1
ATOM 1495 O O . PHE A 1 193 ? 9.077 -5.604 -8.117 1.00 96.69 193 PHE A O 1
ATOM 1502 N N . ALA A 1 194 ? 8.463 -6.699 -6.252 1.00 96.38 194 ALA A N 1
ATOM 1503 C CA . ALA A 1 194 ? 7.516 -7.596 -6.895 1.00 96.38 194 ALA A CA 1
ATOM 1504 C C . ALA A 1 194 ? 6.226 -7.676 -6.084 1.00 96.38 194 ALA A C 1
ATOM 1506 O O . ALA A 1 194 ? 6.270 -7.606 -4.856 1.00 96.38 194 ALA A O 1
ATOM 1507 N N . PHE A 1 195 ? 5.090 -7.854 -6.750 1.00 97.12 195 PHE A N 1
ATOM 1508 C CA . PHE A 1 195 ? 3.810 -8.060 -6.085 1.00 97.12 195 PHE A CA 1
ATOM 1509 C C . PHE A 1 195 ? 2.889 -8.999 -6.861 1.00 97.12 195 PHE A C 1
ATOM 1511 O O . PHE A 1 195 ? 2.994 -9.140 -8.080 1.00 97.12 195 PHE A O 1
ATOM 1518 N N . ASP A 1 196 ? 1.984 -9.623 -6.116 1.00 96.25 196 ASP A N 1
ATOM 1519 C CA . ASP A 1 196 ? 0.997 -10.582 -6.598 1.00 96.25 196 ASP A CA 1
ATOM 1520 C C . ASP A 1 196 ? -0.240 -10.583 -5.675 1.00 96.25 196 ASP A C 1
ATOM 1522 O O . ASP A 1 196 ? -0.227 -9.980 -4.597 1.00 96.25 196 ASP A O 1
ATOM 1526 N N . ASP A 1 197 ? -1.308 -11.266 -6.078 1.00 95.81 197 ASP A N 1
ATOM 1527 C CA . ASP A 1 197 ? -2.527 -11.495 -5.300 1.00 95.81 197 ASP A CA 1
ATOM 1528 C C . ASP A 1 197 ? -3.192 -10.206 -4.787 1.00 95.81 197 ASP A C 1
ATOM 1530 O O . ASP A 1 197 ? -3.661 -10.118 -3.645 1.00 95.81 197 ASP A O 1
ATOM 1534 N N . PHE A 1 198 ? -3.271 -9.188 -5.648 1.00 97.88 198 PHE A N 1
ATOM 1535 C CA . PHE A 1 198 ? -3.908 -7.921 -5.309 1.00 97.88 198 PHE A CA 1
ATOM 1536 C C . PHE A 1 198 ? -5.403 -8.113 -5.080 1.00 97.88 198 PHE A C 1
ATOM 1538 O O . PHE A 1 198 ? -6.154 -8.439 -5.997 1.00 97.88 198 PHE A O 1
ATOM 1545 N N . THR A 1 199 ? -5.844 -7.881 -3.849 1.00 97.75 199 THR A N 1
ATOM 1546 C CA . THR A 1 199 ? -7.201 -8.169 -3.401 1.00 97.75 199 THR A CA 1
ATOM 1547 C C . THR A 1 199 ? -7.815 -6.964 -2.703 1.00 97.75 199 THR A C 1
ATOM 1549 O O . THR A 1 199 ? -7.213 -6.383 -1.799 1.00 97.75 199 THR A O 1
ATOM 1552 N N . ILE A 1 200 ? -9.045 -6.623 -3.087 1.00 97.88 200 ILE A N 1
ATOM 1553 C CA . ILE A 1 200 ? -9.902 -5.678 -2.370 1.00 97.88 200 ILE A CA 1
ATOM 1554 C C . ILE A 1 200 ? -11.184 -6.388 -1.944 1.00 97.88 200 ILE A C 1
ATOM 1556 O O . ILE A 1 200 ? -11.955 -6.868 -2.780 1.00 97.88 200 ILE A O 1
ATOM 1560 N N . ASN A 1 201 ? -11.419 -6.420 -0.636 1.00 94.38 201 ASN A N 1
ATOM 1561 C CA . ASN A 1 201 ? -12.583 -7.037 -0.008 1.00 94.38 201 ASN A CA 1
ATOM 1562 C C . ASN A 1 201 ? -13.014 -6.265 1.251 1.00 94.38 201 ASN A C 1
ATOM 1564 O O . ASN A 1 201 ? -12.354 -5.311 1.658 1.00 94.38 201 ASN A O 1
ATOM 1568 N N . ASN A 1 202 ? -14.129 -6.666 1.865 1.00 90.25 202 ASN A N 1
ATOM 1569 C CA . ASN A 1 202 ? -14.486 -6.192 3.203 1.00 90.25 202 ASN A CA 1
ATOM 1570 C C . ASN A 1 202 ? -13.586 -6.851 4.255 1.00 90.25 202 ASN A C 1
ATOM 1572 O O . ASN A 1 202 ? -13.338 -8.056 4.194 1.00 90.25 202 ASN A O 1
ATOM 1576 N N . ARG A 1 203 ? -13.169 -6.077 5.260 1.00 86.31 203 ARG A N 1
ATOM 1577 C CA . ARG A 1 203 ? -12.648 -6.632 6.514 1.00 86.31 203 ARG A CA 1
ATOM 1578 C C . ARG A 1 203 ? -13.753 -7.421 7.205 1.00 86.31 203 ARG A C 1
ATOM 1580 O O . ARG A 1 203 ? -14.863 -6.923 7.376 1.00 86.31 203 ARG A O 1
ATOM 1587 N N . ASP A 1 204 ? -13.417 -8.633 7.615 1.00 75.06 204 ASP A N 1
ATOM 1588 C CA . ASP A 1 204 ? -14.290 -9.582 8.308 1.00 75.06 204 ASP A CA 1
ATOM 1589 C C . ASP A 1 204 ? -13.856 -9.835 9.763 1.00 75.06 204 ASP A C 1
ATOM 1591 O O . ASP A 1 204 ? -14.591 -10.445 10.542 1.00 75.06 204 ASP A O 1
ATOM 1595 N N . ARG A 1 205 ? -12.680 -9.336 10.164 1.00 76.69 205 ARG A N 1
ATOM 1596 C CA . ARG A 1 205 ? -12.196 -9.418 11.542 1.00 76.69 205 ARG A CA 1
ATOM 1597 C C . ARG A 1 205 ? -12.856 -8.352 12.410 1.00 76.69 205 ARG A C 1
ATOM 1599 O O . ARG A 1 205 ? -12.665 -7.159 12.199 1.00 76.69 205 ARG A O 1
ATOM 1606 N N . VAL A 1 206 ? -13.547 -8.812 13.445 1.00 78.38 206 VAL A N 1
ATOM 1607 C CA . VAL A 1 206 ? -13.988 -7.974 14.560 1.00 78.38 206 VAL A CA 1
ATOM 1608 C C . VAL A 1 206 ? -12.828 -7.806 15.540 1.00 78.38 206 VAL A C 1
ATOM 1610 O O . VAL A 1 206 ? -12.262 -8.800 15.996 1.00 78.38 206 VAL A O 1
ATOM 1613 N N . VAL A 1 207 ? -12.490 -6.561 15.864 1.00 80.75 207 VAL A N 1
ATOM 1614 C CA . VAL A 1 207 ? -11.506 -6.195 16.887 1.00 80.75 207 VAL A CA 1
ATOM 1615 C C . VAL A 1 207 ? -12.236 -5.846 18.173 1.00 80.75 207 VAL A C 1
ATOM 1617 O O . VAL A 1 207 ? -13.197 -5.074 18.169 1.00 80.75 207 VAL A O 1
ATOM 1620 N N . VAL A 1 208 ? -11.770 -6.395 19.291 1.00 86.38 208 VAL A N 1
ATOM 1621 C CA . VAL A 1 208 ? -12.280 -6.042 20.616 1.00 86.38 208 VAL A CA 1
ATOM 1622 C C . VAL A 1 208 ? -11.353 -5.012 21.247 1.00 86.38 208 VAL A C 1
ATOM 1624 O O . VAL A 1 208 ? -10.154 -5.246 21.420 1.00 86.38 208 VAL A O 1
ATOM 1627 N N . VAL A 1 209 ? -11.930 -3.873 21.613 1.00 88.00 209 VAL A N 1
ATOM 1628 C CA . VAL A 1 209 ? -11.263 -2.805 22.351 1.00 88.00 209 VAL A CA 1
ATOM 1629 C C . VAL A 1 209 ? -11.773 -2.853 23.778 1.00 88.00 209 VAL A C 1
ATOM 1631 O O . VAL A 1 209 ? -12.947 -2.606 24.039 1.00 88.00 209 VAL A O 1
ATOM 1634 N N . GLU A 1 210 ? -10.893 -3.171 24.717 1.00 89.38 210 GLU A N 1
ATOM 1635 C CA . GLU A 1 210 ? -11.230 -3.203 26.135 1.00 89.38 210 GLU A CA 1
ATOM 1636 C C . GLU A 1 210 ? -10.568 -2.027 26.830 1.00 89.38 210 GLU A C 1
ATOM 1638 O O . GLU A 1 210 ? -9.345 -1.970 26.965 1.00 89.38 210 GLU A O 1
ATOM 1643 N N . HIS A 1 211 ? -11.377 -1.073 27.275 1.00 88.25 211 HIS A N 1
ATOM 1644 C CA . HIS A 1 211 ? -10.887 0.150 27.888 1.00 88.25 211 HIS A CA 1
ATOM 1645 C C . HIS A 1 211 ? -11.316 0.249 29.347 1.00 88.25 211 HIS A C 1
ATOM 1647 O O . HIS A 1 211 ? -12.500 0.243 29.680 1.00 88.25 211 HIS A O 1
ATOM 1653 N N . PHE A 1 212 ? -10.333 0.364 30.229 1.00 86.94 212 PHE A N 1
ATOM 1654 C CA . PHE A 1 212 ? -10.507 0.557 31.656 1.00 86.94 212 PHE A CA 1
ATOM 1655 C C . PHE A 1 212 ? -10.464 2.051 31.968 1.00 86.94 212 PHE A C 1
ATOM 1657 O O . PHE A 1 212 ? -9.454 2.721 31.735 1.00 86.94 212 PHE A O 1
ATOM 1664 N N . THR A 1 213 ? -11.553 2.554 32.539 1.00 84.38 213 THR A N 1
ATOM 1665 C CA . THR A 1 213 ? -11.741 3.967 32.883 1.00 84.38 213 THR A CA 1
ATOM 1666 C C . THR A 1 213 ? -12.406 4.122 34.260 1.00 84.38 213 THR A C 1
ATOM 1668 O O . THR A 1 213 ? -12.623 3.143 34.987 1.00 84.38 213 THR A O 1
ATOM 1671 N N . ASN A 1 214 ? -12.666 5.368 34.658 1.00 78.94 214 ASN A N 1
ATOM 1672 C CA . ASN A 1 214 ? -13.389 5.742 35.864 1.00 78.94 214 ASN A CA 1
ATOM 1673 C C . ASN A 1 214 ? -14.279 6.982 35.607 1.00 78.94 214 ASN A C 1
ATOM 1675 O O . ASN A 1 214 ? -13.871 7.899 34.900 1.00 78.94 214 ASN A O 1
ATOM 1679 N N . SER A 1 215 ? -15.496 7.013 36.161 1.00 71.06 215 SER A N 1
ATOM 1680 C CA . SER A 1 215 ? -16.531 8.028 35.904 1.00 71.06 215 SER A CA 1
ATOM 1681 C C . SER A 1 215 ? -16.372 9.324 36.702 1.00 71.06 215 SER A C 1
ATOM 1683 O O . SER A 1 215 ? -17.073 10.306 36.443 1.00 71.06 215 SER A O 1
ATOM 1685 N N . GLN A 1 216 ? -15.454 9.376 37.669 1.00 64.50 216 GLN A N 1
ATOM 1686 C CA . GLN A 1 216 ? -15.096 10.639 38.306 1.00 64.50 216 GLN A CA 1
ATOM 1687 C C . GLN A 1 216 ? -14.286 11.485 37.320 1.00 64.50 216 GLN A C 1
ATOM 1689 O O . GLN A 1 216 ? -13.328 10.994 36.733 1.00 64.50 216 GLN A O 1
ATOM 1694 N N . GLN A 1 217 ? -14.678 12.757 37.170 1.00 57.88 217 GLN A N 1
ATOM 1695 C CA . GLN A 1 217 ? -14.155 13.769 36.237 1.00 57.88 217 GLN A CA 1
ATOM 1696 C C . GLN A 1 217 ? -12.667 14.114 36.456 1.00 57.88 217 GLN A C 1
ATOM 1698 O O . GLN A 1 217 ? -12.307 15.278 36.623 1.00 57.88 217 GLN A O 1
ATOM 1703 N N . VAL A 1 218 ? -11.774 13.129 36.460 1.00 68.31 218 VAL A N 1
ATOM 1704 C CA . VAL A 1 218 ? -10.347 13.362 36.283 1.00 68.31 218 VAL A CA 1
ATOM 1705 C C . VAL A 1 218 ? -10.197 13.822 34.832 1.00 68.31 218 VAL A C 1
ATOM 1707 O O . VAL A 1 218 ? -10.469 13.031 33.925 1.00 68.31 218 VAL A O 1
ATOM 1710 N N . PRO A 1 219 ? -9.806 15.084 34.569 1.00 71.56 219 PRO A N 1
ATOM 1711 C CA . PRO A 1 219 ? -9.877 15.648 33.220 1.00 71.56 219 PRO A CA 1
ATOM 1712 C C . PRO A 1 219 ? -9.098 14.843 32.174 1.00 71.56 219 PRO A C 1
ATOM 1714 O O . PRO A 1 219 ? -9.501 14.794 31.016 1.00 71.56 219 PRO A O 1
ATOM 1717 N N . SER A 1 220 ? -8.016 14.174 32.590 1.00 70.69 220 SER A N 1
ATOM 1718 C CA . SER A 1 220 ? -7.203 13.309 31.732 1.00 70.69 220 SER A CA 1
ATOM 1719 C C . SER A 1 220 ? -7.870 11.983 31.354 1.00 70.69 220 SER A C 1
ATOM 1721 O O . SER A 1 220 ? -7.547 11.450 30.298 1.00 70.69 220 SER A O 1
ATOM 1723 N N . LEU A 1 221 ? -8.766 11.434 32.182 1.00 75.19 221 LEU A N 1
ATOM 1724 C CA . LEU A 1 221 ? -9.529 10.224 31.846 1.00 75.19 221 LEU A CA 1
ATOM 1725 C C . LEU A 1 221 ? -10.636 10.570 30.856 1.00 75.19 221 LEU A C 1
ATOM 1727 O O . LEU A 1 221 ? -10.753 9.938 29.814 1.00 75.19 221 LEU A O 1
ATOM 1731 N N . PHE A 1 222 ? -11.365 11.654 31.127 1.00 75.81 222 PHE A N 1
ATOM 1732 C CA . PHE A 1 222 ? -12.436 12.128 30.255 1.00 75.81 222 PHE A CA 1
ATOM 1733 C C . PHE A 1 222 ? -11.939 12.488 28.847 1.00 75.81 222 PHE A C 1
ATOM 1735 O O . PHE A 1 222 ? -12.575 12.139 27.850 1.00 75.81 222 PHE A O 1
ATOM 1742 N N . SER A 1 223 ? -10.792 13.171 28.743 1.00 75.25 223 SER A N 1
ATOM 1743 C CA . SER A 1 223 ? -10.217 13.520 27.441 1.00 75.25 223 SER A CA 1
ATOM 1744 C C . SER A 1 223 ? -9.773 12.288 26.652 1.00 75.25 223 SER A C 1
ATOM 1746 O O . SER A 1 223 ? -9.959 12.256 25.439 1.00 75.25 223 SER A O 1
ATOM 1748 N N . GLN A 1 224 ? -9.242 11.264 27.323 1.00 76.62 224 GLN A N 1
ATOM 1749 C CA . GLN A 1 224 ? -8.821 10.015 26.686 1.00 76.62 224 GLN A CA 1
ATOM 1750 C C . GLN A 1 224 ? -10.006 9.128 26.295 1.00 76.62 224 GLN A C 1
ATOM 1752 O O . GLN A 1 224 ? -10.004 8.587 25.195 1.00 76.62 224 GLN A O 1
ATOM 1757 N N . ASP A 1 225 ? -11.051 9.050 27.120 1.00 79.69 225 ASP A N 1
ATOM 1758 C CA . ASP A 1 225 ? -12.304 8.373 26.766 1.00 79.69 225 ASP A CA 1
ATOM 1759 C C . ASP A 1 225 ? -12.946 9.003 25.527 1.00 79.69 225 ASP A C 1
ATOM 1761 O O . ASP A 1 225 ? -13.370 8.292 24.610 1.00 79.69 225 ASP A O 1
ATOM 1765 N N . THR A 1 226 ? -12.969 10.339 25.479 1.00 80.94 226 THR A N 1
ATOM 1766 C CA . THR A 1 226 ? -13.472 11.105 24.331 1.00 80.94 226 THR A CA 1
ATOM 1767 C C . THR A 1 226 ? -12.601 10.871 23.100 1.00 80.94 226 THR A C 1
ATOM 1769 O O . THR A 1 226 ? -13.126 10.628 22.018 1.00 80.94 226 THR A O 1
ATOM 1772 N N . ALA A 1 227 ? -11.273 10.892 23.254 1.00 80.00 227 ALA A N 1
ATOM 1773 C CA . ALA A 1 227 ? -10.348 10.595 22.166 1.00 80.00 227 ALA A CA 1
ATOM 1774 C C . ALA A 1 227 ? -10.563 9.179 21.619 1.00 80.00 227 ALA A C 1
ATOM 1776 O O . ALA A 1 227 ? -10.689 9.023 20.412 1.00 80.00 227 ALA A O 1
ATOM 1777 N N . LEU A 1 228 ? -10.689 8.167 22.484 1.00 79.88 228 LEU A N 1
ATOM 1778 C CA . LEU A 1 228 ? -10.953 6.794 22.057 1.00 79.88 228 LEU A CA 1
ATOM 1779 C C . LEU A 1 228 ? -12.311 6.678 21.359 1.00 79.88 228 LEU A C 1
ATOM 1781 O O . LEU A 1 228 ? -12.395 6.079 20.300 1.00 79.88 228 LEU A O 1
ATOM 1785 N N . THR A 1 229 ? -13.357 7.313 21.890 1.00 81.44 229 THR A N 1
ATOM 1786 C CA . THR A 1 229 ? -14.685 7.346 21.244 1.00 81.44 229 THR A CA 1
ATOM 1787 C C . THR A 1 229 ? -14.639 7.960 19.845 1.00 81.44 229 THR A C 1
ATOM 1789 O O . THR A 1 229 ? -15.332 7.496 18.950 1.00 81.44 229 THR A O 1
ATOM 1792 N N . ASN A 1 230 ? -13.812 8.987 19.648 1.00 77.19 230 ASN A N 1
ATOM 1793 C CA . ASN A 1 230 ? -13.643 9.625 18.344 1.00 77.19 230 ASN A CA 1
ATOM 1794 C C . ASN A 1 230 ? -12.744 8.819 17.392 1.00 77.19 230 ASN A C 1
ATOM 1796 O O . ASN A 1 230 ? -12.837 9.003 16.182 1.00 77.19 230 ASN A O 1
ATOM 1800 N N . LEU A 1 231 ? -11.850 7.984 17.931 1.00 73.06 231 LEU A N 1
ATOM 1801 C CA . LEU A 1 231 ? -10.931 7.143 17.160 1.00 73.06 231 LEU A CA 1
ATOM 1802 C C . LEU A 1 231 ? -11.585 5.842 16.704 1.00 73.06 231 LEU A C 1
ATOM 1804 O O . LEU A 1 231 ? -11.291 5.369 15.611 1.00 73.06 231 LEU A O 1
ATOM 1808 N N . LEU A 1 232 ? -12.441 5.251 17.539 1.00 74.50 232 LEU A N 1
ATOM 1809 C CA . LEU A 1 232 ? -13.124 4.017 17.188 1.00 74.50 232 LEU A CA 1
ATOM 1810 C C . LEU A 1 232 ? -14.222 4.324 16.168 1.00 74.50 232 LEU A C 1
ATOM 1812 O O . LEU A 1 232 ? -15.130 5.108 16.462 1.00 74.50 232 LEU A O 1
ATOM 1816 N N . PRO A 1 233 ? -14.176 3.718 14.972 1.00 67.31 233 PRO A N 1
ATOM 1817 C CA . PRO A 1 233 ? -15.261 3.875 14.029 1.00 67.31 233 PRO A CA 1
ATOM 1818 C C . PRO A 1 233 ? -16.543 3.301 14.648 1.00 67.31 233 PRO A C 1
ATOM 1820 O O . PRO A 1 233 ? -16.542 2.215 15.226 1.00 67.31 233 PRO A O 1
ATOM 1823 N N . ASN A 1 234 ? -17.655 4.033 14.538 1.00 65.56 234 ASN A N 1
ATOM 1824 C CA . ASN A 1 234 ? -18.962 3.563 15.003 1.00 65.56 234 ASN A CA 1
ATOM 1825 C C . ASN A 1 234 ? -19.514 2.526 14.017 1.00 65.56 234 ASN A C 1
ATOM 1827 O O . ASN A 1 234 ? -20.358 2.837 13.172 1.00 65.56 234 ASN A O 1
ATOM 1831 N N . ASN A 1 235 ? -18.942 1.327 14.046 1.00 68.38 235 ASN A N 1
ATOM 1832 C CA . ASN A 1 235 ? -19.121 0.343 12.999 1.00 68.38 235 ASN A CA 1
ATOM 1833 C C . ASN A 1 235 ? -19.136 -1.100 13.540 1.00 68.38 235 ASN A C 1
ATOM 1835 O O . ASN A 1 235 ? -18.966 -1.333 14.732 1.00 68.38 235 ASN A O 1
ATOM 1839 N N . GLN A 1 236 ? -19.406 -2.078 12.671 1.00 67.19 236 GLN A N 1
ATOM 1840 C CA . GLN A 1 236 ? -19.601 -3.475 13.087 1.00 67.19 236 GLN A CA 1
ATOM 1841 C C . GLN A 1 236 ? -18.295 -4.254 13.316 1.00 67.19 236 GLN A C 1
ATOM 1843 O O . GLN A 1 236 ? -18.349 -5.373 13.823 1.00 67.19 236 GLN A O 1
ATOM 1848 N N . ILE A 1 237 ? -17.138 -3.692 12.952 1.00 73.44 237 ILE A N 1
ATOM 1849 C CA . ILE A 1 237 ? -15.837 -4.367 13.079 1.00 73.44 237 ILE A CA 1
ATOM 1850 C C . ILE A 1 237 ? -15.108 -4.004 14.378 1.00 73.44 237 ILE A C 1
ATOM 1852 O O . ILE A 1 237 ? -14.068 -4.587 14.664 1.00 73.44 237 ILE A O 1
ATOM 1856 N N . VAL A 1 238 ? -15.660 -3.099 15.194 1.00 80.81 238 VAL A N 1
ATOM 1857 C CA . VAL A 1 238 ? -15.132 -2.757 16.521 1.00 80.81 238 VAL A CA 1
ATOM 1858 C C . VAL A 1 238 ? -16.156 -3.070 17.603 1.00 80.81 238 VAL A C 1
ATOM 1860 O O . VAL A 1 238 ? -17.258 -2.527 17.618 1.00 80.81 238 VAL A O 1
ATOM 1863 N N . VAL A 1 239 ? -15.765 -3.905 18.562 1.00 85.81 239 VAL A N 1
ATOM 1864 C CA . VAL A 1 239 ? -16.507 -4.118 19.807 1.00 85.81 239 VAL A CA 1
ATOM 1865 C C . VAL A 1 239 ? -15.808 -3.344 20.916 1.00 85.81 239 VAL A C 1
ATOM 1867 O O . VAL A 1 239 ? -14.774 -3.771 21.424 1.00 85.81 239 VAL A O 1
ATOM 1870 N N . ASP A 1 240 ? -16.379 -2.200 21.285 1.00 87.25 240 ASP A N 1
ATOM 1871 C CA . ASP A 1 240 ? -15.895 -1.368 22.387 1.00 87.25 240 ASP A CA 1
ATOM 1872 C C . ASP A 1 240 ? -16.517 -1.807 23.722 1.00 87.25 240 ASP A C 1
ATOM 1874 O O . ASP A 1 240 ? -17.735 -1.745 23.915 1.00 87.25 240 ASP A O 1
ATOM 1878 N N . ILE A 1 241 ? -15.674 -2.248 24.657 1.00 87.50 241 ILE A N 1
ATOM 1879 C CA . ILE A 1 241 ? -16.055 -2.640 26.013 1.00 87.50 241 ILE A CA 1
ATOM 1880 C C . ILE A 1 241 ? -15.398 -1.688 27.014 1.00 87.50 241 ILE A C 1
ATOM 1882 O O . ILE A 1 241 ? -14.183 -1.703 27.222 1.00 87.50 241 ILE A O 1
ATOM 1886 N N . ARG A 1 242 ? -16.225 -0.893 27.705 1.00 86.00 242 ARG A N 1
ATOM 1887 C CA . ARG A 1 242 ? -15.783 0.050 28.745 1.00 86.00 242 ARG A CA 1
ATOM 1888 C C . ARG A 1 242 ? -15.941 -0.537 30.148 1.00 86.00 242 ARG A C 1
ATOM 1890 O O . ARG A 1 242 ? -17.050 -0.724 30.649 1.00 86.00 242 ARG A O 1
ATOM 1897 N N . TYR A 1 243 ? -14.816 -0.780 30.814 1.00 85.44 243 TYR A N 1
ATOM 1898 C CA . TYR A 1 243 ? -14.735 -1.255 32.192 1.00 85.44 243 TYR A CA 1
ATOM 1899 C C . TYR A 1 243 ? -14.523 -0.091 33.167 1.00 85.44 243 TYR A C 1
ATOM 1901 O O . TYR A 1 243 ? -13.439 0.481 33.252 1.00 85.44 243 TYR A O 1
ATOM 1909 N N . HIS A 1 244 ? -15.536 0.225 33.974 1.00 82.31 244 HIS A N 1
ATOM 1910 C CA . HIS A 1 244 ? -15.436 1.249 35.022 1.00 82.31 244 HIS A CA 1
ATOM 1911 C C . HIS A 1 244 ? -14.903 0.658 36.341 1.00 82.31 244 HIS A C 1
ATOM 1913 O O . HIS A 1 244 ? -15.587 -0.132 37.003 1.00 82.31 244 HIS A O 1
ATOM 1919 N N . THR A 1 245 ? -13.674 1.012 36.737 1.00 79.88 245 THR A N 1
ATOM 1920 C CA . THR A 1 245 ? -12.976 0.384 37.882 1.00 79.88 245 THR A CA 1
ATOM 1921 C C . THR A 1 245 ? -13.079 1.181 39.199 1.00 79.88 245 THR A C 1
ATOM 1923 O O . THR A 1 245 ? -13.379 2.365 39.210 1.00 79.88 245 THR A O 1
ATOM 1926 N N . SER A 1 246 ? -12.804 0.544 40.354 1.00 73.44 246 SER A N 1
ATOM 1927 C CA . SER A 1 246 ? -12.821 1.183 41.701 1.00 73.44 246 SER A CA 1
ATOM 1928 C C . SER A 1 246 ? -11.780 2.260 41.949 1.00 73.44 246 SER A C 1
ATOM 1930 O O . SER A 1 246 ? -11.804 2.858 43.024 1.00 73.44 246 SER A O 1
ATOM 1932 N N . PHE A 1 247 ? -10.757 2.303 41.111 1.00 71.06 247 PHE A N 1
ATOM 1933 C CA . PHE A 1 247 ? -9.544 3.062 41.345 1.00 71.06 247 PHE A CA 1
ATOM 1934 C C . PHE A 1 247 ? -9.363 4.024 40.169 1.00 71.06 247 PHE A C 1
ATOM 1936 O O . PHE A 1 247 ? -9.911 3.769 39.102 1.00 71.06 247 PHE A O 1
ATOM 1943 N N . PRO A 1 248 ? -8.649 5.143 40.342 1.00 63.88 248 PRO A N 1
ATOM 1944 C CA . PRO A 1 248 ? -8.022 5.611 41.581 1.00 63.88 248 PRO A CA 1
ATOM 1945 C C . PRO A 1 248 ? -9.013 6.152 42.630 1.00 63.88 248 PRO A C 1
ATOM 1947 O O . PRO A 1 248 ? -8.614 6.390 43.767 1.00 63.88 248 PRO A O 1
ATOM 1950 N N . THR A 1 249 ? -10.294 6.327 42.292 1.00 64.88 249 THR A N 1
ATOM 1951 C CA . THR A 1 249 ? -11.305 6.946 43.167 1.00 64.88 249 THR A CA 1
ATOM 1952 C C . THR A 1 249 ? -12.596 6.131 43.247 1.00 64.88 249 THR A C 1
ATOM 1954 O O . THR A 1 249 ? -12.915 5.320 42.378 1.00 64.88 249 THR A O 1
ATOM 1957 N N . THR A 1 250 ? -13.364 6.348 44.319 1.00 63.84 250 THR A N 1
ATOM 1958 C CA . THR A 1 250 ? -14.630 5.648 44.560 1.00 63.84 250 THR A CA 1
ATOM 1959 C C . THR A 1 250 ? -15.687 6.053 43.527 1.00 63.84 250 THR A C 1
ATOM 1961 O O . THR A 1 250 ? -16.127 7.197 43.490 1.00 63.84 250 THR A O 1
ATOM 1964 N N . GLU A 1 251 ? -16.112 5.094 42.705 1.00 60.19 251 GLU A N 1
ATOM 1965 C CA . GLU A 1 251 ? -17.158 5.275 41.689 1.00 60.19 251 GLU A CA 1
ATOM 1966 C C . GLU A 1 251 ? -18.575 5.383 42.290 1.00 60.19 251 GLU A C 1
ATOM 1968 O O . GLU A 1 251 ? -18.935 4.533 43.119 1.00 60.19 251 GLU A O 1
ATOM 1973 N N . PRO A 1 252 ? -19.427 6.336 41.852 1.00 57.34 252 PRO A N 1
ATOM 1974 C CA . PRO A 1 252 ? -20.831 6.406 42.250 1.00 57.34 252 PRO A CA 1
ATOM 1975 C C . PRO A 1 252 ? -21.678 5.254 41.666 1.00 57.34 252 PRO A C 1
ATOM 1977 O O . PRO A 1 252 ? -22.312 5.356 40.625 1.00 57.34 252 PRO A O 1
ATOM 1980 N N . LEU A 1 253 ? -21.664 4.138 42.397 1.00 54.22 253 LEU A N 1
ATOM 1981 C CA . LEU A 1 253 ? -22.667 3.092 42.681 1.00 54.22 253 LEU A CA 1
ATOM 1982 C C . LEU A 1 253 ? -23.726 2.591 41.660 1.00 54.22 253 LEU A C 1
ATOM 1984 O O . LEU A 1 253 ? -24.189 1.474 41.881 1.00 54.22 253 LEU A O 1
ATOM 1988 N N . ILE A 1 254 ? -24.100 3.264 40.564 1.00 52.22 254 ILE A N 1
ATOM 1989 C CA . ILE A 1 254 ? -25.165 2.755 39.660 1.00 52.22 254 ILE A CA 1
ATOM 1990 C C . ILE A 1 254 ? -24.652 1.716 38.647 1.00 52.22 254 ILE A C 1
ATOM 1992 O O . ILE A 1 254 ? -25.329 0.722 38.402 1.00 52.22 254 ILE A O 1
ATOM 1996 N N . THR A 1 255 ? -23.437 1.859 38.113 1.00 53.00 255 THR A N 1
ATOM 1997 C CA . THR A 1 255 ? -22.874 0.923 37.112 1.00 53.00 255 THR A CA 1
ATOM 1998 C C . THR A 1 255 ? -22.237 -0.324 37.724 1.00 53.00 255 THR A C 1
ATOM 2000 O O . THR A 1 255 ? -21.913 -1.278 37.021 1.00 53.00 255 THR A O 1
ATOM 2003 N N . ARG A 1 256 ? -22.045 -0.342 39.048 1.00 57.88 256 ARG A N 1
ATOM 2004 C CA . ARG A 1 256 ? -21.184 -1.331 39.696 1.00 57.88 256 ARG A CA 1
ATOM 2005 C C . ARG A 1 256 ? -21.903 -2.520 40.311 1.00 57.88 256 ARG A C 1
ATOM 2007 O O . ARG A 1 256 ? -21.312 -3.591 40.366 1.00 57.88 256 ARG A O 1
ATOM 2014 N N . GLN A 1 257 ? -23.120 -2.355 40.828 1.00 55.12 257 GLN A N 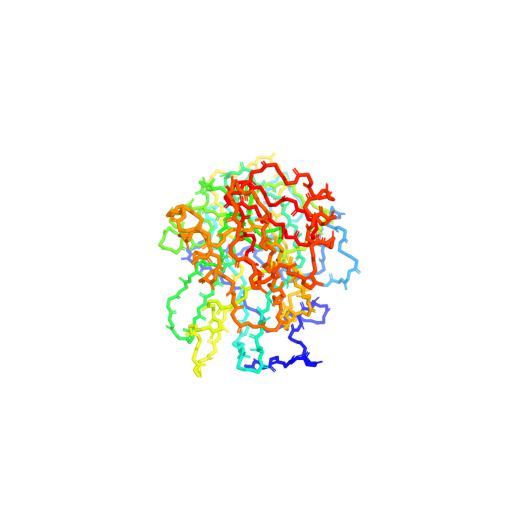1
ATOM 2015 C CA . GLN A 1 257 ? -23.740 -3.383 41.678 1.00 55.12 257 GLN A CA 1
ATOM 2016 C C . GLN A 1 257 ? -23.980 -4.717 40.962 1.00 55.12 257 GLN A C 1
ATOM 2018 O O . GLN A 1 257 ? -23.944 -5.754 41.619 1.00 55.12 257 GLN A O 1
ATOM 2023 N N . SER A 1 258 ? -24.129 -4.707 39.639 1.00 62.06 258 SER A N 1
ATOM 2024 C CA . SER A 1 258 ? -24.468 -5.911 38.881 1.00 62.06 258 SER A CA 1
ATOM 2025 C C . SER A 1 258 ? -23.260 -6.725 38.410 1.00 62.06 258 SER A C 1
ATOM 2027 O O . SER A 1 258 ? -23.439 -7.904 38.132 1.00 62.06 258 SER A O 1
ATOM 2029 N N . ASN A 1 259 ? -22.050 -6.141 38.313 1.00 68.62 259 ASN A N 1
ATOM 2030 C CA . ASN A 1 259 ? -20.904 -6.858 37.733 1.00 68.62 259 ASN A CA 1
ATOM 2031 C C . ASN A 1 259 ? -19.502 -6.520 38.300 1.00 68.62 259 ASN A C 1
ATOM 2033 O O . ASN A 1 259 ? -18.515 -6.408 37.573 1.00 68.62 259 ASN A O 1
ATOM 2037 N N . ARG A 1 260 ? -19.374 -6.327 39.623 1.00 73.19 260 ARG A N 1
ATOM 2038 C CA . ARG A 1 260 ? -18.068 -5.976 40.234 1.00 73.19 260 ARG A CA 1
ATOM 2039 C C . ARG A 1 260 ? -16.994 -7.046 40.031 1.00 73.19 260 ARG A C 1
ATOM 2041 O O . ARG A 1 260 ? -15.825 -6.691 39.906 1.00 73.19 260 ARG A O 1
ATOM 2048 N N . ALA A 1 261 ? -17.383 -8.319 40.084 1.00 77.88 261 ALA A N 1
ATOM 2049 C CA . ALA A 1 261 ? -16.451 -9.439 40.047 1.00 77.88 261 ALA A CA 1
ATOM 2050 C C . ALA A 1 261 ? -15.762 -9.540 38.682 1.00 77.88 261 ALA A C 1
ATOM 2052 O O . ALA A 1 261 ? -14.534 -9.598 38.648 1.00 77.88 261 ALA A O 1
ATOM 2053 N N . ASP A 1 262 ? -16.516 -9.451 37.582 1.00 81.19 262 ASP A N 1
ATOM 2054 C CA . ASP A 1 262 ? -15.948 -9.577 36.237 1.00 81.19 262 ASP A CA 1
ATOM 2055 C C . ASP A 1 262 ? -15.028 -8.402 35.911 1.00 81.19 262 ASP A C 1
ATOM 2057 O O . ASP A 1 262 ? -13.924 -8.612 35.416 1.00 81.19 262 ASP A O 1
ATOM 2061 N N . ILE A 1 263 ? -15.425 -7.171 36.260 1.00 84.81 263 ILE A N 1
ATOM 2062 C CA . ILE A 1 263 ? -14.595 -5.974 36.040 1.00 84.81 263 ILE A CA 1
ATOM 2063 C C . ILE A 1 263 ? -13.247 -6.122 36.759 1.00 84.81 263 ILE A C 1
ATOM 2065 O O . ILE A 1 263 ? -12.192 -5.867 36.179 1.00 84.81 263 ILE A O 1
ATOM 2069 N N . SER A 1 264 ? -13.263 -6.545 38.028 1.00 83.19 264 SER A N 1
ATOM 2070 C CA . SER A 1 264 ? -12.037 -6.741 38.807 1.00 83.19 264 SER A CA 1
ATOM 2071 C C . SER A 1 264 ? -11.205 -7.927 38.314 1.00 83.19 264 SER A C 1
ATOM 2073 O O . SER A 1 264 ? -9.981 -7.827 38.298 1.00 83.19 264 SER A O 1
ATOM 2075 N N . ALA A 1 265 ? -11.838 -9.020 37.882 1.00 86.69 265 ALA A N 1
ATOM 2076 C CA . ALA A 1 265 ? -11.147 -10.170 37.307 1.00 86.69 265 ALA A CA 1
ATOM 2077 C C . ALA A 1 265 ? -10.476 -9.820 35.971 1.00 86.69 265 ALA A C 1
ATOM 2079 O O . ALA A 1 265 ? -9.327 -10.197 35.750 1.00 86.69 265 ALA A O 1
ATOM 2080 N N . ARG A 1 266 ? -11.149 -9.047 35.108 1.00 88.75 266 ARG A N 1
ATOM 2081 C CA . ARG A 1 266 ? -10.602 -8.603 33.821 1.00 88.75 266 ARG A CA 1
ATOM 2082 C C . ARG A 1 266 ? -9.464 -7.598 33.995 1.00 88.75 266 ARG A C 1
ATOM 2084 O O . ARG A 1 266 ? -8.431 -7.740 33.352 1.00 88.75 266 ARG A O 1
ATOM 2091 N N . ALA A 1 267 ? -9.599 -6.655 34.931 1.00 87.88 267 ALA A N 1
ATOM 2092 C CA . ALA A 1 267 ? -8.514 -5.741 35.291 1.00 87.88 267 ALA A CA 1
ATOM 2093 C C . ALA A 1 267 ? -7.288 -6.494 35.842 1.00 87.88 267 ALA A C 1
ATOM 2095 O O . ALA A 1 267 ? -6.156 -6.171 35.492 1.00 87.88 267 ALA A O 1
ATOM 2096 N N . LEU A 1 268 ? -7.502 -7.530 36.664 1.00 88.31 268 LEU A N 1
ATOM 2097 C CA . LEU A 1 268 ? -6.422 -8.388 37.158 1.00 88.31 268 LEU A CA 1
ATOM 2098 C C . LEU A 1 268 ? -5.767 -9.196 36.029 1.00 88.31 268 LEU A C 1
ATOM 2100 O O . LEU A 1 268 ? -4.545 -9.299 36.003 1.00 88.31 268 LEU A O 1
ATOM 2104 N N . HIS A 1 269 ? -6.559 -9.743 35.101 1.00 89.38 269 HIS A N 1
ATOM 2105 C CA . HIS A 1 269 ? -6.066 -10.520 33.961 1.00 89.38 269 HIS A CA 1
ATOM 2106 C C . HIS A 1 269 ? -5.057 -9.734 33.113 1.00 89.38 269 HIS A C 1
ATOM 2108 O O . HIS A 1 269 ? -4.023 -10.284 32.746 1.00 89.38 269 HIS A O 1
ATOM 2114 N N . TYR A 1 270 ? -5.320 -8.446 32.874 1.00 87.81 270 TYR A N 1
ATOM 2115 C CA . TYR A 1 270 ? -4.420 -7.557 32.130 1.00 87.81 270 TYR A CA 1
ATOM 2116 C C . TYR A 1 270 ? -3.401 -6.811 33.003 1.00 87.81 270 TYR A C 1
ATOM 2118 O O . TYR A 1 270 ? -2.624 -6.011 32.491 1.00 87.81 270 TYR A O 1
ATOM 2126 N N . GLY A 1 271 ? -3.383 -7.049 34.319 1.00 88.31 271 GLY A N 1
ATOM 2127 C CA . GLY A 1 271 ? -2.462 -6.367 35.231 1.00 88.31 271 GLY A CA 1
ATOM 2128 C C . GLY A 1 271 ? -2.680 -4.851 35.311 1.00 88.31 271 GLY A C 1
ATOM 2129 O O . GLY A 1 271 ? -1.724 -4.103 35.508 1.00 88.31 271 GLY A O 1
ATOM 2130 N N . VAL A 1 272 ? -3.921 -4.380 35.154 1.00 85.94 272 VAL A N 1
ATOM 2131 C CA . VAL A 1 272 ? -4.254 -2.949 35.135 1.00 85.94 272 VAL A CA 1
ATOM 2132 C C . VAL A 1 272 ? -3.978 -2.324 36.506 1.00 85.94 272 VAL A C 1
ATOM 2134 O O . VAL A 1 272 ? -4.731 -2.523 37.459 1.00 85.94 272 VAL A O 1
ATOM 2137 N N . ALA A 1 273 ? -2.898 -1.546 36.598 1.00 83.19 273 ALA A N 1
ATOM 2138 C CA . ALA A 1 273 ? -2.461 -0.881 37.832 1.00 83.19 273 ALA A CA 1
ATOM 2139 C C . ALA A 1 273 ? -2.737 0.635 37.852 1.00 83.19 273 ALA A C 1
ATOM 2141 O O . ALA A 1 273 ? -2.724 1.259 38.913 1.00 83.19 273 ALA A O 1
ATOM 2142 N N . SER A 1 274 ? -2.994 1.235 36.689 1.00 83.31 274 SER A N 1
ATOM 2143 C CA . SER A 1 274 ? -3.267 2.664 36.518 1.00 83.31 274 SER A CA 1
ATOM 2144 C C . SER A 1 274 ? -4.301 2.883 35.425 1.00 83.31 274 SER A C 1
ATOM 2146 O O . SER A 1 274 ? -4.431 2.057 34.525 1.00 83.31 274 SER A O 1
ATOM 2148 N N . LEU A 1 275 ? -5.005 4.011 35.499 1.00 81.50 275 LEU A N 1
ATOM 2149 C CA . LEU A 1 275 ? -5.971 4.424 34.490 1.00 81.50 275 LEU A CA 1
ATOM 2150 C C . LEU A 1 275 ? -5.502 5.681 33.737 1.00 81.50 275 LEU A C 1
ATOM 2152 O O . LEU A 1 275 ? -4.800 6.508 34.328 1.00 81.50 275 LEU A O 1
ATOM 2156 N N . PRO A 1 276 ? -5.946 5.861 32.481 1.00 84.56 276 PRO A N 1
ATOM 2157 C CA . PRO A 1 276 ? -6.756 4.906 31.725 1.00 84.56 276 PRO A CA 1
ATOM 2158 C C . PRO A 1 276 ? -5.879 3.777 31.175 1.00 84.56 276 PRO A C 1
ATOM 2160 O O . PRO A 1 276 ? -4.651 3.873 31.175 1.00 84.56 276 PRO A O 1
ATOM 2163 N N . HIS A 1 277 ? -6.506 2.690 30.743 1.00 84.25 277 HIS A N 1
ATOM 2164 C CA . HIS A 1 277 ? -5.787 1.548 30.190 1.00 84.25 277 HIS A CA 1
ATOM 2165 C C . HIS A 1 277 ? -6.599 0.927 29.060 1.00 84.25 277 HIS A C 1
ATOM 2167 O O . HIS A 1 277 ? -7.772 0.633 29.256 1.00 84.25 277 HIS A O 1
ATOM 2173 N N . THR A 1 278 ? -5.993 0.724 27.894 1.00 86.50 278 THR A N 1
ATOM 2174 C CA . THR A 1 278 ? -6.664 0.134 26.728 1.00 86.50 278 THR A CA 1
ATOM 2175 C C . THR A 1 278 ? -5.943 -1.137 26.329 1.00 86.50 278 THR A C 1
ATOM 2177 O O . THR A 1 278 ? -4.718 -1.152 26.275 1.00 86.50 278 THR A O 1
ATOM 2180 N N . VAL A 1 279 ? -6.706 -2.173 26.018 1.00 86.12 279 VAL A N 1
ATOM 2181 C CA . VAL A 1 279 ? -6.231 -3.440 25.470 1.00 86.12 279 VAL A CA 1
ATOM 2182 C C . VAL A 1 279 ? -6.900 -3.636 24.113 1.00 86.12 279 VAL A C 1
ATOM 2184 O O . VAL A 1 279 ? -8.099 -3.392 23.975 1.00 86.12 279 VAL A O 1
ATOM 2187 N N . LEU A 1 280 ? -6.129 -4.065 23.116 1.00 83.56 280 LEU A N 1
ATOM 2188 C CA . LEU A 1 280 ? -6.610 -4.361 21.766 1.00 83.56 280 LEU A CA 1
ATOM 2189 C C . LEU A 1 280 ? -6.409 -5.845 21.479 1.00 83.56 280 LEU A C 1
ATOM 2191 O O . LEU A 1 280 ? -5.283 -6.341 21.556 1.00 83.56 280 LEU A O 1
ATOM 2195 N N . ASP A 1 281 ? -7.497 -6.561 21.188 1.00 81.94 281 ASP A N 1
ATOM 2196 C CA . ASP A 1 281 ? -7.494 -8.008 20.919 1.00 81.94 281 ASP A CA 1
ATOM 2197 C C . ASP A 1 281 ? -6.710 -8.828 21.960 1.00 81.94 281 ASP A C 1
ATOM 2199 O O . ASP A 1 281 ? -5.983 -9.773 21.653 1.00 81.94 281 ASP A O 1
ATOM 2203 N N . GLY A 1 282 ? -6.843 -8.444 23.231 1.00 75.75 282 GLY A N 1
ATOM 2204 C CA . GLY A 1 282 ? -6.169 -9.106 24.347 1.00 75.75 282 GLY A CA 1
ATOM 2205 C C . GLY A 1 282 ? -4.666 -8.828 24.464 1.00 75.75 282 GLY A C 1
ATOM 2206 O O . GLY A 1 282 ? -4.009 -9.458 25.291 1.00 75.75 282 GLY A O 1
ATOM 2207 N N . SER A 1 283 ? -4.128 -7.885 23.690 1.00 73.62 283 SER A N 1
ATOM 2208 C CA . SER A 1 283 ? -2.736 -7.432 23.752 1.00 73.62 283 SER A CA 1
ATOM 2209 C C . SER A 1 283 ? -2.635 -5.959 24.162 1.00 73.62 283 SER A C 1
ATOM 2211 O O . SER A 1 283 ? -3.538 -5.161 23.898 1.00 73.62 283 SER A O 1
ATOM 2213 N N . LEU A 1 284 ? -1.547 -5.594 24.849 1.00 60.81 284 LEU A N 1
ATOM 2214 C CA . LEU A 1 284 ? -1.276 -4.201 25.201 1.00 60.81 284 LEU A CA 1
ATOM 2215 C C . LEU A 1 284 ? -0.802 -3.458 23.943 1.00 60.81 284 LEU A C 1
ATOM 2217 O O . LEU A 1 284 ? 0.230 -3.844 23.392 1.00 60.81 284 LEU A O 1
ATOM 2221 N N . PRO A 1 285 ? -1.512 -2.416 23.480 1.00 56.12 285 PRO A N 1
ATOM 2222 C CA . PRO A 1 285 ? -0.997 -1.563 22.423 1.00 56.12 285 PRO A CA 1
ATOM 2223 C C . PRO A 1 285 ? 0.260 -0.835 22.914 1.00 56.12 285 PRO A C 1
ATOM 2225 O O . PRO A 1 285 ? 0.292 -0.316 24.033 1.00 56.12 285 PRO A O 1
ATOM 2228 N N . GLU A 1 286 ? 1.296 -0.792 22.076 1.00 45.22 286 GLU A N 1
ATOM 2229 C CA . GLU A 1 286 ? 2.485 0.025 22.333 1.00 45.22 286 GLU A CA 1
ATOM 2230 C C . GLU A 1 286 ? 2.077 1.501 22.537 1.00 45.22 286 GLU A C 1
ATOM 2232 O O . GLU A 1 286 ? 1.147 1.983 21.876 1.00 45.22 286 GLU A O 1
ATOM 2237 N N . PRO A 1 287 ? 2.742 2.259 23.431 1.00 36.88 287 PRO A N 1
ATOM 2238 C CA . PRO A 1 287 ? 2.402 3.657 23.672 1.00 36.88 287 PRO A CA 1
ATOM 2239 C C . PRO A 1 287 ? 2.439 4.474 22.370 1.00 36.88 287 PRO A C 1
ATOM 2241 O O . PRO A 1 287 ? 3.493 4.651 21.765 1.00 36.88 287 PRO A O 1
ATOM 2244 N N . GLY A 1 288 ? 1.282 4.996 21.949 1.00 39.00 288 GLY A N 1
ATOM 2245 C CA . GLY A 1 288 ? 1.141 5.795 20.724 1.00 39.00 288 GLY A CA 1
ATOM 2246 C C . GLY A 1 288 ? 0.672 5.030 19.482 1.00 39.00 288 GLY A C 1
ATOM 2247 O O . GLY A 1 288 ? 0.537 5.646 18.430 1.00 39.00 288 GLY A O 1
ATOM 2248 N N . PHE A 1 289 ? 0.377 3.733 19.594 1.00 42.84 289 PHE A N 1
ATOM 2249 C CA . PHE A 1 289 ? -0.168 2.921 18.508 1.00 42.84 289 PHE A CA 1
ATOM 2250 C C . PHE A 1 289 ? -1.597 2.474 18.825 1.00 42.84 289 PHE A C 1
ATOM 2252 O O . PHE A 1 289 ? -1.817 1.580 19.636 1.00 42.84 289 PHE A O 1
ATOM 2259 N N . LEU A 1 290 ? -2.581 3.050 18.136 1.00 45.44 290 LEU A N 1
ATOM 2260 C CA . LEU A 1 290 ? -3.769 2.283 17.772 1.00 45.44 290 LEU A CA 1
ATOM 2261 C C . LEU A 1 290 ? -3.575 1.926 16.295 1.00 45.44 290 LEU A C 1
ATOM 2263 O O . LEU A 1 290 ? -3.548 2.851 15.478 1.00 45.44 290 LEU A O 1
ATOM 2267 N N . PRO A 1 291 ? -3.367 0.647 15.926 1.00 42.75 291 PRO A N 1
ATOM 2268 C CA . PRO A 1 291 ? -3.478 0.268 14.527 1.00 42.75 291 PRO A CA 1
ATOM 2269 C C . PRO A 1 291 ? -4.870 0.700 14.065 1.00 42.75 291 PRO A C 1
ATOM 2271 O O . PRO A 1 291 ? -5.848 0.476 14.779 1.00 42.75 291 PRO A O 1
ATOM 2274 N N . LEU A 1 292 ? -4.940 1.384 12.923 1.00 44.38 292 LEU A N 1
ATOM 2275 C CA . LEU A 1 292 ? -6.212 1.676 12.270 1.00 44.38 292 LEU A CA 1
ATOM 2276 C C . LEU A 1 292 ? -6.973 0.350 12.148 1.00 44.38 292 LEU A C 1
ATOM 2278 O O . LEU A 1 292 ? -6.508 -0.555 11.452 1.00 44.38 292 LEU A O 1
ATOM 2282 N N . ILE A 1 293 ? -8.064 0.229 12.910 1.00 43.97 293 ILE A N 1
ATOM 2283 C CA . ILE A 1 293 ? -8.989 -0.903 12.840 1.00 43.97 293 ILE A CA 1
ATOM 2284 C C . ILE A 1 293 ? -9.774 -0.801 11.546 1.00 43.97 293 ILE A C 1
ATOM 2286 O O . ILE A 1 293 ? -10.256 0.309 11.227 1.00 43.97 293 ILE A O 1
#

Radius of gyration: 22.84 Å; chains: 1; bounding box: 52×37×64 Å